Protein AF-A0A959QGD8-F1 (afdb_monomer)

Nearest PDB structures (foldseek):
  7byt-assembly1_A  TM=6.630E-01  e=1.232E+00  Phanerodontia chrysosporium
  6dfq-assembly4_H  TM=5.199E-01  e=3.839E+00  Mus musculus
  6dfq-assembly3_D  TM=5.419E-01  e=4.877E+00  Mus musculus
  7byx-assembly4_D  TM=4.215E-01  e=1.307E+00  Phanerodontia chrysosporium
  7s8v-assembly1_B  TM=4.143E-01  e=2.110E+00  Homo sapiens

Sequence (180 aa):
RAQEPENISTIRNRETIKEYYADQDTTLRDFYSTYDPLDVNYLDKEEYAEFKKRLSEQDIDVLNAGKYYNQFEVENLGGIPMPVIVQFTYEDGETEVFRIPAEIWRFDQTSVTKIIPTTKRVVKVTLDPFLETADVDTSNNYFPHQQKVNRFDAFKQKKEVANPMKRDQISKEKEKKSRS

Foldseek 3Di:
DDDDDDDPCVVVCVVPVVDDPCRVDVVPDDCVNPDDPPDQDPVNVVVVVVVVVPDDPVVVCVVVVQWDKD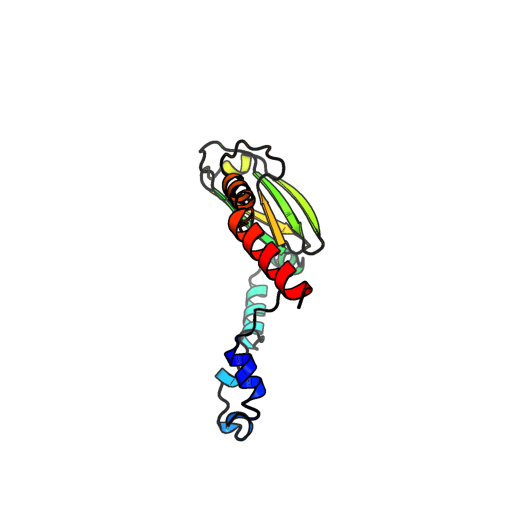KDKDFDPPLDQAWKWKWFQFPVRDIDIDIGGSCQCVVPSGMGMDIDTHNTHTDKMFICPPPPDPDPDRQPRIVVGDPDDDPVNVVVVVVPPDDVVVVVVVVVVVVVVVVD

Solvent-accessible surface area (backbone atoms only — not comparable to full-atom values): 11281 Å² total; per-residue (Å²): 129,84,81,75,85,80,52,72,65,60,55,51,43,63,75,70,51,84,73,55,71,51,74,80,37,65,86,68,53,52,67,86,75,70,64,57,97,82,63,85,51,71,66,56,53,51,53,50,53,54,52,60,70,72,48,52,76,67,54,48,52,61,62,70,63,68,52,43,76,46,73,50,73,48,73,46,88,80,76,63,82,58,62,49,40,38,34,40,27,32,79,88,68,52,74,49,77,48,81,41,64,41,73,68,37,74,88,37,68,50,54,43,77,49,76,48,79,32,84,60,62,72,65,36,40,30,50,45,84,80,64,84,59,96,72,89,69,74,64,74,33,33,41,69,78,54,90,76,80,48,72,66,58,57,52,52,61,67,62,69,62,72,58,66,68,60,55,55,51,53,48,53,53,50,52,56,61,74,76,105

Secondary structure (DSSP, 8-state):
-PPPPPPHHHHHHHHH----HHHH-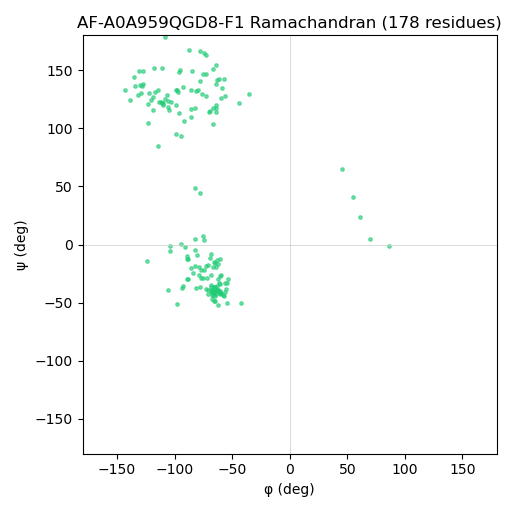GGG--HHHH--TTS--HHHHHHHHHHHHHS-HHHHHHHHT--EEEEEEEE-TTSS---EEEEEEETTS-EEEEEE-GGGGGS-SSEEEEEEEESS-EEEEEE-TT--S--S-TTSSEES------HHHHHHHHH----HHHHHHHHHHHHHHHT-

Mean predicted aligned error: 14.17 Å

Structure (mmCIF, N/CA/C/O backbone):
data_AF-A0A959QGD8-F1
#
_entry.id   AF-A0A959QGD8-F1
#
loop_
_atom_site.group_PDB
_atom_site.id
_atom_site.type_symbol
_atom_site.label_atom_id
_atom_site.label_alt_id
_atom_site.label_comp_id
_atom_site.label_asym_id
_atom_site.label_entity_id
_atom_site.label_seq_id
_atom_site.pdbx_PDB_ins_code
_atom_site.Cartn_x
_atom_site.Cartn_y
_atom_site.Cartn_z
_atom_site.occupancy
_atom_site.B_iso_or_equiv
_atom_site.auth_seq_id
_atom_site.auth_comp_id
_atom_site.auth_asym_id
_atom_site.auth_atom_id
_atom_site.pdbx_PDB_model_num
ATOM 1 N N . ARG A 1 1 ? 0.188 -13.848 6.629 1.00 44.44 1 ARG A N 1
ATOM 2 C CA . ARG A 1 1 ? 1.476 -13.103 6.673 1.00 44.44 1 ARG A CA 1
ATOM 3 C C . ARG A 1 1 ? 2.587 -14.145 6.784 1.00 44.44 1 ARG A C 1
ATOM 5 O O . ARG A 1 1 ? 2.357 -15.127 7.477 1.00 44.44 1 ARG A O 1
ATOM 12 N N . ALA A 1 2 ? 3.698 -14.005 6.054 1.00 46.97 2 ALA A N 1
ATOM 13 C CA . ALA A 1 2 ? 4.814 -14.954 6.134 1.00 46.97 2 ALA A CA 1
ATOM 14 C C . ALA A 1 2 ? 5.346 -15.008 7.577 1.00 46.97 2 ALA A C 1
ATOM 16 O O . ALA A 1 2 ? 5.469 -13.955 8.200 1.00 46.97 2 ALA A O 1
ATOM 17 N N . GLN A 1 3 ? 5.581 -16.212 8.105 1.00 58.25 3 GLN A N 1
ATOM 18 C CA . GLN A 1 3 ? 6.151 -16.405 9.440 1.00 58.25 3 GLN A CA 1
ATOM 19 C C . GLN A 1 3 ? 7.524 -15.730 9.488 1.00 58.25 3 GLN A C 1
ATOM 21 O O . GLN A 1 3 ? 8.364 -15.975 8.619 1.00 58.25 3 GLN A O 1
ATOM 26 N N . GLU A 1 4 ? 7.728 -14.847 10.463 1.00 73.62 4 GLU A N 1
ATOM 27 C CA . GLU A 1 4 ? 9.044 -14.265 10.708 1.00 73.62 4 GLU A CA 1
ATOM 28 C C . GLU A 1 4 ? 10.035 -15.383 11.066 1.00 73.62 4 GLU A C 1
ATOM 30 O O . GLU A 1 4 ? 9.651 -16.351 11.729 1.00 73.62 4 GLU A O 1
ATOM 35 N N . PRO A 1 5 ? 11.297 -15.303 10.611 1.00 77.44 5 PRO A N 1
ATOM 36 C CA . PRO A 1 5 ? 12.283 -16.323 10.935 1.00 77.44 5 PRO A CA 1
ATOM 37 C C . PRO A 1 5 ? 12.541 -16.346 12.448 1.00 77.44 5 PRO A C 1
ATOM 39 O O . PRO A 1 5 ? 12.979 -15.349 13.023 1.00 77.44 5 PRO A O 1
ATOM 42 N N . GLU A 1 6 ? 12.278 -17.487 13.093 1.00 81.75 6 GLU A N 1
ATOM 43 C CA . GLU A 1 6 ? 12.517 -17.660 14.530 1.00 81.75 6 GLU A CA 1
ATOM 44 C C . GLU A 1 6 ? 14.014 -17.526 14.868 1.00 81.75 6 GLU A C 1
ATOM 46 O O . GLU A 1 6 ? 14.892 -18.008 14.145 1.00 81.75 6 GLU A O 1
ATOM 51 N N . ASN A 1 7 ? 14.326 -16.888 16.000 1.00 88.00 7 ASN A N 1
ATOM 52 C CA . ASN A 1 7 ? 15.703 -16.711 16.454 1.00 88.00 7 ASN A CA 1
ATOM 53 C C . ASN A 1 7 ? 16.299 -18.039 16.969 1.00 88.00 7 ASN A C 1
ATOM 55 O O . ASN A 1 7 ? 15.624 -18.855 17.598 1.00 88.00 7 ASN A O 1
ATOM 59 N N . ILE A 1 8 ? 17.604 -18.256 16.782 1.00 85.94 8 ILE A N 1
ATOM 60 C CA . ILE A 1 8 ? 18.263 -19.464 17.300 1.00 85.94 8 ILE A CA 1
ATOM 61 C C . ILE A 1 8 ? 18.220 -19.557 18.834 1.00 85.94 8 ILE A C 1
ATOM 63 O O . ILE A 1 8 ? 18.184 -20.659 19.379 1.00 85.94 8 ILE A O 1
ATOM 67 N N . SER A 1 9 ? 18.198 -18.423 19.543 1.00 85.31 9 SER A N 1
ATOM 68 C CA . SER A 1 9 ? 18.049 -18.400 21.000 1.00 85.31 9 SER A CA 1
ATOM 69 C C . SER A 1 9 ? 16.661 -18.867 21.429 1.00 85.31 9 SER A C 1
ATOM 71 O O . SER A 1 9 ? 16.564 -19.653 22.363 1.00 85.31 9 SER A O 1
ATOM 73 N N . THR A 1 10 ? 15.597 -18.471 20.722 1.00 85.12 10 THR A N 1
ATOM 74 C CA . THR A 1 10 ? 14.226 -18.903 21.033 1.00 85.12 10 THR A CA 1
ATOM 75 C C . THR A 1 10 ? 14.046 -20.395 20.786 1.00 85.12 10 THR A C 1
ATOM 77 O O . THR A 1 10 ? 13.451 -21.072 21.620 1.00 85.12 10 THR A O 1
ATOM 80 N N . ILE A 1 11 ? 14.636 -20.927 19.709 1.00 84.94 11 ILE A N 1
ATOM 81 C CA . ILE A 1 11 ? 14.628 -22.368 19.410 1.00 84.94 11 ILE A CA 1
ATOM 82 C C . ILE A 1 11 ? 15.349 -23.146 20.522 1.00 84.94 11 ILE A C 1
ATOM 84 O O . ILE A 1 11 ? 14.774 -24.052 21.120 1.00 84.94 11 ILE A O 1
ATOM 88 N N . ARG A 1 12 ? 16.580 -22.746 20.872 1.00 87.19 12 ARG A N 1
ATOM 89 C CA . ARG A 1 12 ? 17.368 -23.412 21.926 1.00 87.19 12 ARG A CA 1
ATOM 90 C C . ARG A 1 12 ? 16.729 -23.300 23.307 1.00 87.19 12 ARG A C 1
ATOM 92 O O . ARG A 1 12 ? 16.761 -24.263 24.071 1.00 87.19 12 ARG A O 1
ATOM 99 N N . ASN A 1 13 ? 16.147 -22.146 23.629 1.00 83.38 13 ASN A N 1
ATOM 100 C CA . ASN A 1 13 ? 15.463 -21.923 24.898 1.00 83.38 13 ASN A CA 1
ATOM 101 C C . ASN A 1 13 ? 14.224 -22.816 25.013 1.00 83.38 13 ASN A C 1
ATOM 103 O O . ASN A 1 13 ? 14.026 -23.401 26.068 1.00 83.38 13 ASN A O 1
ATOM 107 N N . ARG A 1 14 ? 13.453 -22.997 23.932 1.00 82.06 14 ARG A N 1
ATOM 108 C CA . ARG A 1 14 ? 12.285 -23.894 23.892 1.00 82.06 14 ARG A CA 1
ATOM 109 C C . AR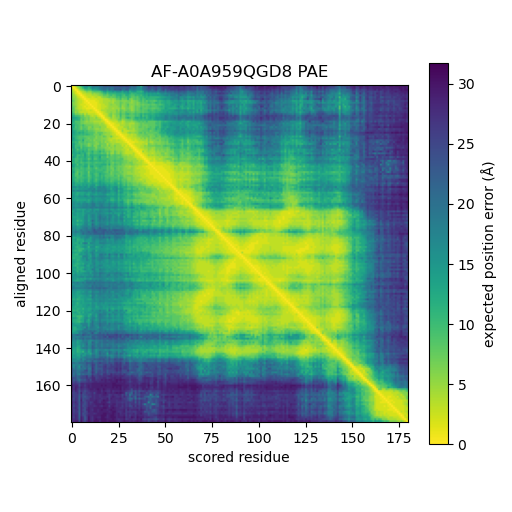G A 1 14 ? 12.663 -25.367 24.107 1.00 82.06 14 ARG A C 1
ATOM 111 O O . ARG A 1 14 ? 11.907 -26.105 24.727 1.00 82.06 14 ARG A O 1
ATOM 118 N N . GLU A 1 15 ? 13.823 -25.800 23.610 1.00 81.75 15 GLU A N 1
ATOM 119 C CA . GLU A 1 15 ? 14.325 -27.174 23.794 1.00 81.75 15 GLU A CA 1
ATOM 120 C C . GLU A 1 15 ? 14.941 -27.413 25.185 1.00 81.75 15 GLU A C 1
ATOM 122 O O . GLU A 1 15 ? 14.811 -28.500 25.752 1.00 81.75 15 GLU A O 1
ATOM 127 N N . THR A 1 16 ? 15.631 -26.405 25.731 1.00 80.81 16 THR A N 1
ATOM 128 C CA . THR A 1 16 ? 16.441 -26.531 26.958 1.00 80.81 16 THR A CA 1
ATOM 129 C C . THR A 1 16 ? 15.665 -26.151 28.221 1.00 80.81 16 THR A C 1
ATOM 131 O O . THR A 1 16 ? 15.838 -26.780 29.264 1.00 80.81 16 THR A O 1
ATOM 134 N N . ILE A 1 17 ? 14.806 -25.133 28.144 1.00 76.12 17 ILE A N 1
ATOM 135 C CA . ILE A 1 17 ? 14.027 -24.607 29.268 1.00 76.12 17 ILE A CA 1
ATOM 136 C C . ILE A 1 17 ? 12.628 -25.215 29.181 1.00 76.12 17 ILE A C 1
ATOM 138 O O . ILE A 1 17 ? 11.775 -24.742 28.438 1.00 76.12 17 ILE A O 1
ATOM 142 N N . LYS A 1 18 ? 12.417 -26.308 29.917 1.00 72.50 18 LYS A N 1
ATOM 143 C CA . LYS A 1 18 ? 11.132 -27.027 29.939 1.00 72.50 18 LYS A CA 1
ATOM 144 C C . LYS A 1 18 ? 10.083 -26.359 30.829 1.00 72.50 18 LYS A C 1
ATOM 146 O O . LYS A 1 18 ? 8.898 -26.542 30.589 1.00 72.50 18 LYS A O 1
ATOM 151 N N . GLU A 1 19 ? 10.524 -25.612 31.839 1.00 75.94 19 GLU A N 1
ATOM 152 C CA . GLU A 1 19 ? 9.669 -24.943 32.820 1.00 75.94 19 GLU A CA 1
ATOM 153 C C . GLU A 1 19 ? 10.277 -23.585 33.182 1.00 75.94 19 GLU A C 1
ATOM 155 O O . GLU A 1 19 ? 11.478 -23.491 33.459 1.00 75.94 19 GLU A O 1
ATOM 160 N N . TYR A 1 20 ? 9.458 -22.535 33.191 1.00 77.75 20 TYR A N 1
ATOM 161 C CA . TYR A 1 20 ? 9.842 -21.231 33.722 1.00 77.75 20 TYR A CA 1
ATOM 162 C C . TYR A 1 20 ? 9.372 -21.108 35.176 1.00 77.75 20 TYR A C 1
ATOM 164 O O . TYR A 1 20 ? 8.338 -21.652 35.555 1.00 77.75 20 TYR A O 1
ATOM 172 N N . TYR A 1 21 ? 10.082 -20.337 36.004 1.00 77.00 21 TYR A N 1
ATOM 173 C CA . TYR A 1 21 ? 9.642 -20.075 37.384 1.00 77.00 21 TYR A CA 1
ATOM 174 C C . TYR A 1 21 ? 8.228 -19.468 37.446 1.00 77.00 21 TYR A C 1
ATOM 176 O O . TYR A 1 21 ? 7.459 -19.797 38.343 1.00 77.00 21 TYR A O 1
ATOM 184 N N . ALA A 1 22 ? 7.854 -18.661 36.446 1.00 77.38 22 ALA A N 1
ATOM 185 C CA . ALA A 1 22 ? 6.513 -18.089 36.307 1.00 77.38 22 ALA A CA 1
ATOM 186 C C . ALA A 1 22 ? 5.409 -19.110 35.955 1.00 77.38 22 ALA A C 1
ATOM 188 O O . ALA A 1 22 ? 4.227 -18.766 36.000 1.00 77.38 22 ALA A O 1
ATOM 189 N N . ASP A 1 23 ? 5.768 -20.343 35.587 1.00 78.69 23 ASP A N 1
ATOM 190 C CA . ASP A 1 23 ? 4.817 -21.446 35.398 1.00 78.69 23 ASP A CA 1
ATOM 191 C C . ASP A 1 23 ? 4.587 -22.235 36.690 1.00 78.69 23 ASP A C 1
ATOM 193 O O . ASP A 1 23 ? 3.494 -22.756 36.898 1.00 78.69 23 ASP A O 1
ATOM 197 N N . GLN A 1 24 ? 5.593 -22.296 37.570 1.00 81.06 24 GLN A N 1
ATOM 198 C CA . GLN A 1 24 ? 5.493 -22.949 38.879 1.00 81.06 24 GLN A CA 1
ATOM 199 C C . GLN A 1 24 ? 4.819 -22.049 39.922 1.00 81.06 24 GLN A C 1
ATOM 201 O O . GLN A 1 24 ? 4.045 -22.533 40.747 1.00 81.06 24 GLN A O 1
ATOM 206 N N . ASP A 1 25 ? 5.094 -20.745 39.875 1.00 83.81 25 ASP A N 1
ATOM 207 C CA . ASP A 1 25 ? 4.487 -19.749 40.750 1.00 83.81 25 ASP A CA 1
ATOM 208 C C . ASP A 1 25 ? 3.789 -18.670 39.916 1.00 83.81 25 ASP A C 1
ATOM 210 O O . ASP A 1 25 ? 4.406 -17.783 39.322 1.00 83.81 25 ASP A O 1
ATOM 214 N N . THR A 1 26 ? 2.459 -18.742 39.889 1.00 80.88 26 THR A N 1
ATOM 215 C CA . THR A 1 26 ? 1.609 -17.788 39.172 1.00 80.88 26 THR A CA 1
ATOM 216 C C . THR A 1 26 ? 1.676 -16.368 39.732 1.00 80.88 26 THR A C 1
ATOM 218 O O . THR A 1 26 ? 1.268 -15.449 39.030 1.00 80.88 26 THR A O 1
ATOM 221 N N . THR A 1 27 ? 2.199 -16.154 40.946 1.00 84.12 27 THR A N 1
ATOM 222 C CA . THR A 1 27 ? 2.383 -14.801 41.504 1.00 84.12 27 THR A CA 1
ATOM 223 C C . THR A 1 27 ? 3.501 -14.019 40.810 1.00 84.12 27 THR A C 1
ATOM 225 O O . THR A 1 27 ? 3.521 -12.793 40.877 1.00 84.12 27 THR A O 1
ATOM 228 N N . LEU A 1 28 ? 4.392 -14.710 40.087 1.00 82.62 28 LEU A N 1
ATOM 229 C CA . LEU A 1 28 ? 5.440 -14.102 39.260 1.00 82.62 28 LEU A CA 1
ATOM 230 C C . LEU A 1 28 ? 4.922 -13.617 37.896 1.00 82.62 28 LEU A C 1
ATOM 232 O O . LEU A 1 28 ? 5.667 -12.973 37.154 1.00 82.62 28 LEU A O 1
ATOM 236 N N . ARG A 1 29 ? 3.677 -13.946 37.522 1.00 82.38 29 ARG A N 1
ATOM 237 C CA . ARG A 1 29 ? 3.058 -13.447 36.290 1.00 82.38 29 ARG A CA 1
ATOM 238 C C . ARG A 1 29 ? 2.502 -12.052 36.550 1.00 82.38 29 ARG A C 1
ATOM 240 O O . ARG A 1 29 ? 1.591 -11.888 37.353 1.00 82.38 29 ARG A O 1
ATOM 247 N N . ASP A 1 30 ? 3.037 -11.069 35.840 1.00 82.12 30 ASP A N 1
ATOM 248 C CA . ASP A 1 30 ? 2.552 -9.689 35.867 1.00 82.12 30 ASP A CA 1
ATOM 249 C C . ASP A 1 30 ? 1.833 -9.353 34.547 1.00 82.12 30 ASP A C 1
ATOM 251 O O . ASP A 1 30 ? 1.769 -10.172 33.623 1.00 82.12 30 ASP A O 1
ATOM 255 N N . PHE A 1 31 ? 1.305 -8.136 34.444 1.00 79.44 31 PHE A N 1
ATOM 256 C CA . PHE A 1 31 ? 0.660 -7.568 33.266 1.00 79.44 31 PHE A CA 1
ATOM 257 C C . PHE A 1 31 ? 1.420 -7.895 31.974 1.00 79.44 31 PHE A C 1
ATOM 259 O O . PHE A 1 31 ? 0.853 -8.470 31.051 1.00 79.44 31 PHE A O 1
ATOM 266 N N . TYR A 1 32 ? 2.731 -7.647 31.939 1.00 78.56 32 TYR A N 1
ATOM 267 C CA . TYR A 1 32 ? 3.562 -7.867 30.750 1.00 78.56 32 TYR A CA 1
ATOM 268 C C . TYR A 1 32 ? 3.703 -9.338 30.323 1.00 78.56 32 TYR A C 1
ATOM 270 O O . TYR A 1 32 ? 4.132 -9.598 29.201 1.00 78.56 32 TYR A O 1
ATOM 278 N N . SER A 1 33 ? 3.351 -10.299 31.183 1.00 79.31 33 SER A N 1
ATOM 279 C CA . SER A 1 33 ? 3.409 -11.734 30.868 1.00 79.31 33 SER A CA 1
ATOM 280 C C . SER A 1 33 ? 2.148 -12.249 30.169 1.00 79.31 33 SER A C 1
ATOM 282 O O . SER A 1 33 ? 2.182 -13.3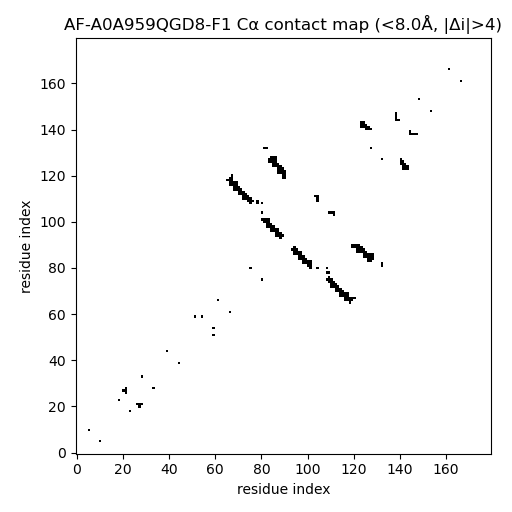20 29.570 1.00 79.31 33 SER A O 1
ATOM 284 N N . THR A 1 34 ? 1.029 -11.527 30.280 1.00 76.56 34 THR A N 1
ATOM 285 C CA . THR A 1 34 ? -0.283 -11.933 29.734 1.00 76.56 34 THR A CA 1
ATOM 286 C C . THR A 1 34 ? -0.894 -10.900 28.796 1.00 76.56 34 THR A C 1
ATOM 288 O O . THR A 1 34 ? -1.826 -11.225 28.067 1.00 76.56 34 THR A O 1
ATOM 291 N N . TYR A 1 35 ? -0.369 -9.675 28.802 1.00 80.94 35 TYR A N 1
ATOM 292 C CA . TYR A 1 35 ? -0.807 -8.604 27.928 1.00 80.94 35 TYR A CA 1
ATOM 293 C C . TYR A 1 35 ? -0.528 -8.959 26.469 1.00 80.94 35 TYR A C 1
ATOM 295 O O . TYR A 1 35 ? 0.627 -9.049 26.047 1.00 80.94 35 TYR A O 1
ATOM 303 N N . ASP A 1 36 ? -1.602 -9.131 25.708 1.00 79.25 36 ASP A N 1
ATOM 304 C CA . ASP A 1 36 ? -1.561 -9.184 24.257 1.00 79.25 36 ASP A CA 1
ATOM 305 C C . ASP A 1 36 ? -1.893 -7.783 23.715 1.00 79.25 36 ASP A C 1
ATOM 307 O O . ASP A 1 36 ? -3.027 -7.326 23.869 1.00 79.25 36 ASP A O 1
ATOM 311 N N . PRO A 1 37 ? -0.938 -7.083 23.075 1.00 76.81 37 PRO A N 1
ATOM 312 C CA . PRO A 1 37 ? -1.183 -5.774 22.474 1.00 76.81 37 PRO A CA 1
ATOM 313 C C . PRO A 1 37 ? -2.251 -5.767 21.370 1.00 76.81 37 PRO A C 1
ATOM 315 O O . PRO A 1 37 ? -2.626 -4.690 20.911 1.00 76.81 37 PRO A O 1
ATOM 318 N N . LEU A 1 38 ? -2.667 -6.937 20.875 1.00 80.31 38 LEU A N 1
ATOM 319 C CA . LEU A 1 38 ? -3.648 -7.086 19.801 1.00 80.31 38 LEU A CA 1
ATOM 320 C C . LEU A 1 38 ? -5.033 -7.513 20.304 1.00 80.31 38 LEU A C 1
ATOM 322 O O . LEU A 1 38 ? -5.956 -7.592 19.488 1.00 80.31 38 LEU A O 1
ATOM 326 N N . ASP A 1 39 ? -5.186 -7.810 21.597 1.00 82.38 39 ASP A N 1
ATOM 327 C CA . ASP A 1 39 ? -6.479 -8.202 22.154 1.00 82.38 39 ASP A CA 1
ATOM 328 C C . ASP A 1 39 ? -7.385 -6.983 22.368 1.00 82.38 39 ASP A C 1
ATOM 330 O O . ASP A 1 39 ? -6.936 -5.908 22.764 1.00 82.38 39 ASP A O 1
ATOM 334 N N . VAL A 1 40 ? -8.678 -7.152 22.084 1.00 80.56 40 VAL A N 1
ATOM 335 C CA . VAL A 1 40 ? -9.652 -6.053 22.115 1.00 80.56 40 VAL A CA 1
ATOM 336 C C . VAL A 1 40 ? -10.170 -5.879 23.536 1.00 80.56 40 VAL A C 1
ATOM 338 O O . VAL A 1 40 ? -10.975 -6.679 24.028 1.00 80.56 40 VAL A O 1
ATOM 341 N N . ASN A 1 41 ? -9.773 -4.786 24.176 1.00 84.06 41 ASN A N 1
ATOM 342 C CA . ASN A 1 41 ? -10.225 -4.431 25.509 1.00 84.06 41 ASN A CA 1
ATOM 343 C C . ASN A 1 41 ? -11.677 -3.909 25.491 1.00 84.06 41 ASN A C 1
ATOM 345 O O . ASN A 1 41 ? -12.259 -3.562 24.462 1.00 84.06 41 ASN A O 1
ATOM 349 N N . TYR A 1 42 ? -12.298 -3.842 26.666 1.00 82.69 42 TYR A N 1
ATOM 350 C 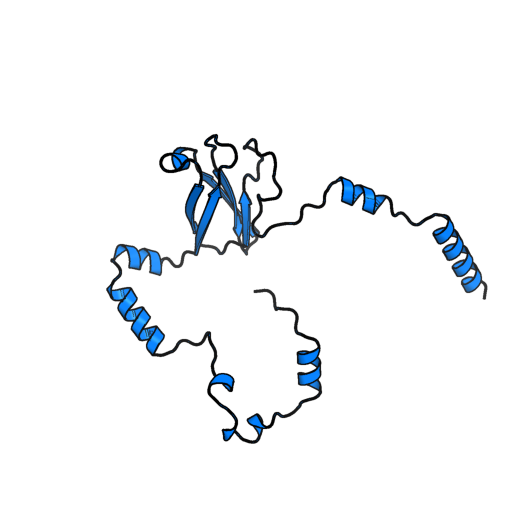CA . TYR A 1 42 ? -13.595 -3.205 26.860 1.00 82.69 42 TYR A CA 1
ATOM 351 C C . TYR A 1 42 ? -13.572 -1.714 26.479 1.00 82.69 42 TYR A C 1
ATOM 353 O O . TYR A 1 42 ? -14.484 -1.258 25.793 1.00 82.69 42 TYR A O 1
ATOM 361 N N . LEU A 1 43 ? -12.509 -0.993 26.854 1.00 82.69 43 LEU A N 1
ATOM 362 C CA . LEU A 1 43 ? -12.308 0.417 26.495 1.00 82.69 43 LEU A CA 1
ATOM 363 C C . LEU A 1 43 ? -12.327 0.619 24.972 1.00 82.69 43 LEU A C 1
ATOM 365 O O . LEU A 1 43 ? -13.052 1.478 24.482 1.00 82.69 43 LEU A O 1
ATOM 369 N N . ASP A 1 44 ? -11.653 -0.251 24.218 1.00 80.00 44 ASP A N 1
ATOM 370 C CA . ASP A 1 44 ? -11.613 -0.181 22.751 1.00 80.00 44 ASP A CA 1
ATOM 371 C C . ASP A 1 44 ? -13.013 -0.306 22.125 1.00 80.00 44 ASP A C 1
ATOM 373 O O . ASP A 1 44 ? -13.322 0.317 21.106 1.00 80.00 44 ASP A O 1
ATOM 377 N N . LYS A 1 45 ? -13.904 -1.095 22.744 1.00 85.94 45 LYS A N 1
ATOM 378 C CA . LYS A 1 45 ? -15.300 -1.237 22.296 1.00 85.94 45 LYS A CA 1
ATOM 379 C C . LYS A 1 45 ? -16.113 0.025 22.561 1.00 85.94 45 LYS A C 1
ATOM 381 O O . LYS A 1 45 ? -16.945 0.385 21.725 1.00 85.94 45 LYS A O 1
ATOM 386 N N . GLU A 1 46 ? -15.900 0.675 23.704 1.00 89.75 46 GLU A N 1
ATOM 387 C CA . GLU A 1 46 ? -16.544 1.952 24.027 1.00 89.75 46 GLU A CA 1
ATOM 388 C C . GLU A 1 46 ? -16.073 3.053 23.073 1.00 89.75 46 GLU A C 1
ATOM 390 O O . GLU A 1 46 ? -16.906 3.714 22.449 1.00 89.75 46 GLU A O 1
ATOM 395 N N . GLU A 1 47 ? -14.760 3.175 22.865 1.00 87.06 47 GLU A N 1
ATOM 396 C CA . GLU A 1 47 ? -14.163 4.129 21.925 1.00 87.06 47 GLU A CA 1
ATOM 397 C C . GLU A 1 47 ? -14.685 3.925 20.498 1.00 87.06 47 GLU A C 1
ATOM 399 O O . GLU A 1 47 ? -15.071 4.884 19.824 1.00 87.06 47 GLU A O 1
ATOM 404 N N . TYR A 1 48 ? -14.782 2.672 20.042 1.00 85.88 48 TYR A N 1
ATOM 405 C CA . TYR A 1 48 ? -15.351 2.354 18.733 1.00 85.88 48 TYR A CA 1
ATOM 406 C C . TYR A 1 48 ? -16.832 2.752 18.623 1.00 85.88 48 TYR A C 1
ATOM 408 O O . TYR A 1 48 ? -17.277 3.258 17.586 1.00 85.88 48 TYR A O 1
ATOM 416 N N . ALA A 1 49 ? -17.615 2.557 19.688 1.00 88.44 49 ALA A N 1
ATOM 417 C CA . ALA A 1 49 ? -19.021 2.947 19.715 1.00 88.44 49 ALA A CA 1
ATOM 418 C C . ALA A 1 49 ? -19.196 4.474 19.676 1.00 88.44 49 ALA A C 1
ATOM 420 O O . ALA A 1 49 ? -20.084 4.969 18.975 1.00 88.44 49 ALA A O 1
ATOM 421 N N . GLU A 1 50 ? -18.358 5.229 20.388 1.00 89.50 50 GLU A N 1
ATOM 422 C CA . GLU A 1 50 ? -18.342 6.695 20.320 1.00 89.50 50 GLU A CA 1
ATOM 423 C C . GLU A 1 50 ? -17.889 7.203 18.952 1.00 89.50 50 GLU A C 1
ATOM 425 O O . GLU A 1 50 ? -18.534 8.083 18.376 1.00 89.50 50 GLU A O 1
ATOM 430 N N . PHE A 1 51 ? -16.840 6.600 18.389 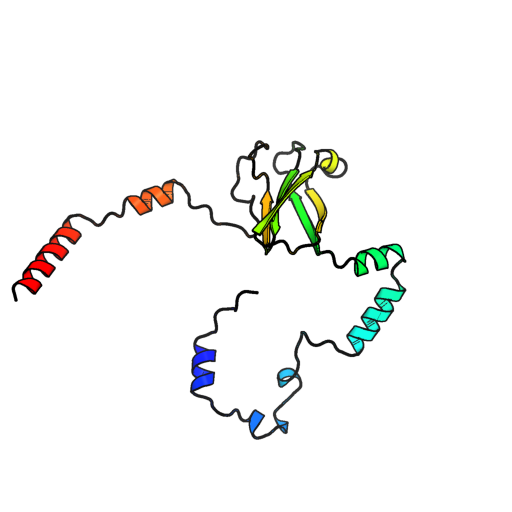1.00 87.31 51 PHE A N 1
ATOM 431 C CA . PHE A 1 51 ? -16.376 6.891 17.038 1.00 87.31 51 PHE A CA 1
ATOM 432 C C . PHE A 1 51 ? -17.517 6.738 16.028 1.00 87.31 51 PHE A C 1
ATOM 434 O O . PHE A 1 51 ? -17.813 7.681 15.295 1.00 87.31 51 PHE A O 1
ATOM 441 N N . LYS A 1 52 ? -18.234 5.607 16.055 1.00 85.88 52 LYS A N 1
ATOM 442 C CA . LYS A 1 52 ? -19.355 5.339 15.142 1.00 85.88 52 LYS A CA 1
ATOM 443 C C . LYS A 1 52 ? -20.508 6.339 15.286 1.00 85.88 52 LYS A C 1
ATOM 445 O O . LYS A 1 52 ? -21.143 6.656 14.287 1.00 85.88 52 LYS A O 1
ATOM 450 N N . LYS A 1 53 ? -20.770 6.864 16.489 1.00 89.38 53 LYS A N 1
ATOM 451 C CA . LYS A 1 53 ? -21.798 7.904 16.714 1.00 89.38 53 LYS A CA 1
ATOM 452 C C . LYS A 1 53 ? -21.436 9.252 16.091 1.00 89.38 53 LYS A C 1
ATOM 454 O O . LYS A 1 53 ? -22.334 10.036 15.802 1.00 89.38 53 LYS A O 1
ATOM 459 N N . ARG A 1 54 ? -20.143 9.541 15.922 1.00 87.69 54 ARG A N 1
ATOM 460 C CA . ARG A 1 54 ? -19.656 10.790 15.319 1.00 87.69 54 ARG A CA 1
ATOM 461 C C . ARG A 1 54 ? -19.664 10.755 13.786 1.00 87.69 54 ARG A C 1
ATOM 463 O O . ARG A 1 54 ? -19.583 11.812 13.168 1.00 87.69 54 ARG A O 1
ATOM 470 N N . LEU A 1 55 ? -19.722 9.568 13.184 1.00 86.69 55 LEU A N 1
ATOM 471 C CA . LEU A 1 55 ? -19.705 9.401 11.732 1.00 86.69 55 LEU A CA 1
ATOM 472 C C . LEU A 1 55 ? -21.058 9.766 11.109 1.00 86.69 55 LEU A C 1
ATOM 474 O O . LEU A 1 55 ? -22.113 9.538 11.703 1.00 86.69 55 LEU A O 1
ATOM 478 N N . SER A 1 56 ? -21.022 10.307 9.890 1.00 87.56 56 SER A N 1
ATOM 479 C CA . SER A 1 56 ? -22.234 10.491 9.090 1.00 87.56 56 SER A CA 1
ATOM 480 C C . SER A 1 56 ? -22.751 9.147 8.557 1.00 87.56 56 SER A C 1
ATOM 482 O O . SER A 1 56 ? -22.012 8.163 8.506 1.00 87.56 56 SER A O 1
ATOM 484 N N . GLU A 1 57 ? -24.010 9.095 8.113 1.00 85.31 57 GLU A N 1
ATOM 485 C CA . GLU A 1 57 ? -24.587 7.890 7.488 1.00 85.31 57 GLU A CA 1
ATOM 486 C C . GLU A 1 57 ? -23.750 7.410 6.289 1.00 85.31 57 GLU A C 1
ATOM 488 O O . GLU A 1 57 ? -23.499 6.217 6.137 1.00 85.31 57 GLU A O 1
ATOM 493 N N . GLN A 1 58 ? -23.218 8.351 5.501 1.00 80.25 58 GLN A N 1
ATOM 494 C CA . GLN A 1 58 ? -22.348 8.057 4.360 1.00 80.25 58 GLN A CA 1
ATOM 495 C C . GLN A 1 58 ? -21.019 7.423 4.795 1.00 80.25 58 GLN A C 1
ATOM 497 O O . GLN A 1 58 ? -20.557 6.468 4.172 1.00 80.25 58 GLN A O 1
ATOM 502 N N . ASP A 1 59 ? -20.415 7.911 5.881 1.00 80.88 59 ASP A N 1
ATOM 503 C CA . ASP A 1 59 ? -19.155 7.361 6.397 1.00 80.88 59 ASP A CA 1
ATOM 504 C C . ASP A 1 59 ? -19.348 5.950 6.967 1.00 80.88 59 ASP A C 1
ATOM 506 O O . ASP A 1 59 ? -18.474 5.090 6.837 1.00 80.88 59 ASP A O 1
ATOM 510 N N . ILE A 1 60 ? -20.510 5.689 7.573 1.00 82.19 60 ILE A N 1
ATOM 511 C CA . ILE A 1 60 ? -20.879 4.367 8.088 1.00 82.19 60 ILE A CA 1
ATOM 512 C C . ILE A 1 60 ? -21.026 3.366 6.937 1.00 82.19 60 ILE A C 1
ATOM 514 O O . ILE A 1 60 ? -20.547 2.237 7.051 1.00 82.19 60 ILE A O 1
ATOM 518 N N . ASP A 1 61 ? -21.632 3.768 5.821 1.00 83.56 61 ASP A N 1
ATOM 519 C CA . ASP A 1 61 ? -21.759 2.913 4.637 1.00 83.56 61 ASP A CA 1
ATOM 520 C C . ASP A 1 61 ? -20.391 2.572 4.030 1.00 83.56 61 ASP A C 1
ATOM 522 O O . ASP A 1 61 ? -20.115 1.415 3.701 1.00 83.56 61 ASP A O 1
ATOM 526 N N . VAL A 1 62 ? -19.497 3.560 3.945 1.00 81.50 62 VAL A N 1
ATOM 527 C CA . VAL A 1 62 ? -18.107 3.390 3.487 1.00 81.50 62 VAL A CA 1
ATOM 528 C C . VAL A 1 62 ? -17.328 2.448 4.414 1.00 81.50 62 VAL A C 1
ATOM 530 O O . VAL A 1 62 ? -16.566 1.603 3.927 1.00 81.50 62 VAL A O 1
ATOM 533 N N . LEU A 1 63 ? -17.542 2.544 5.730 1.00 79.31 63 LEU A N 1
ATOM 534 C CA . LEU A 1 63 ? -16.931 1.667 6.732 1.00 79.31 63 LEU A CA 1
ATOM 535 C C . LEU A 1 63 ? -17.453 0.225 6.624 1.00 79.31 63 LEU A C 1
ATOM 537 O O . LEU A 1 63 ? -16.673 -0.726 6.646 1.00 79.31 63 LEU A O 1
ATOM 541 N N . ASN A 1 64 ? -18.765 0.054 6.453 1.00 82.56 64 ASN A N 1
ATOM 542 C CA . ASN A 1 64 ? -19.406 -1.259 6.351 1.00 82.56 64 ASN A CA 1
ATOM 543 C C . ASN A 1 64 ? -19.127 -1.967 5.017 1.00 82.56 64 ASN A C 1
ATOM 545 O O . ASN A 1 64 ? -19.289 -3.183 4.928 1.00 82.56 64 ASN A O 1
ATOM 549 N N . ALA A 1 65 ? -18.693 -1.238 3.984 1.00 80.19 65 ALA A N 1
ATOM 550 C CA . ALA A 1 65 ? -18.412 -1.800 2.665 1.00 80.19 65 ALA A CA 1
ATOM 551 C C . ALA A 1 65 ? -17.271 -2.836 2.659 1.00 80.19 65 ALA A C 1
ATOM 553 O O . ALA A 1 65 ? -17.097 -3.526 1.654 1.00 80.19 65 ALA A O 1
ATOM 554 N N . GLY A 1 66 ? -16.479 -2.934 3.738 1.00 79.19 66 GLY A N 1
ATOM 555 C CA . GLY A 1 66 ? -15.426 -3.946 3.883 1.00 79.19 66 GLY A CA 1
ATOM 556 C C . GLY A 1 66 ? -14.333 -3.854 2.815 1.00 79.19 66 GLY A C 1
ATOM 557 O O . GLY A 1 66 ? -13.694 -4.853 2.494 1.00 79.19 66 GLY A O 1
ATOM 558 N N . LYS A 1 67 ? -14.152 -2.671 2.219 1.00 85.00 67 LYS A N 1
ATOM 559 C CA . LYS A 1 67 ? -13.165 -2.431 1.165 1.00 85.00 67 LYS A CA 1
ATOM 560 C C . LYS A 1 67 ? -11.802 -2.106 1.766 1.00 85.00 67 LYS A C 1
ATOM 562 O O . LYS A 1 67 ? -11.697 -1.482 2.818 1.00 85.00 67 LYS A O 1
ATOM 567 N N . TYR A 1 68 ? -10.754 -2.472 1.045 1.00 84.50 68 TYR A N 1
ATOM 568 C CA . TYR A 1 68 ? -9.389 -2.048 1.314 1.00 84.50 68 TYR A CA 1
ATOM 569 C C . TYR A 1 68 ? -9.142 -0.700 0.642 1.00 84.50 68 TYR A C 1
ATOM 571 O O . TYR A 1 68 ? -9.193 -0.585 -0.586 1.00 84.50 68 TYR A O 1
ATOM 579 N N . TYR A 1 69 ? -8.875 0.323 1.448 1.00 86.19 69 TYR A N 1
ATOM 580 C CA . TYR A 1 69 ? -8.524 1.656 0.970 1.00 86.19 69 TYR A CA 1
ATOM 581 C C . TYR A 1 69 ? -7.006 1.754 0.858 1.00 86.19 69 TYR A C 1
ATOM 583 O O . TYR A 1 69 ? -6.309 1.820 1.868 1.00 86.19 69 TYR A O 1
ATOM 591 N N . ASN A 1 70 ? -6.493 1.743 -0.371 1.00 87.00 70 ASN A N 1
ATOM 592 C CA . ASN A 1 70 ? -5.062 1.891 -0.618 1.00 87.00 70 ASN A CA 1
ATOM 593 C C . ASN A 1 70 ? -4.776 3.340 -1.002 1.00 87.00 70 ASN A C 1
ATOM 595 O O . ASN A 1 70 ? -5.311 3.833 -1.997 1.00 87.00 70 ASN A O 1
ATOM 599 N N . GLN A 1 71 ? -3.939 4.008 -0.212 1.00 87.81 71 GLN A N 1
ATOM 600 C CA . GLN A 1 71 ? -3.423 5.335 -0.514 1.00 87.81 71 GLN A CA 1
ATOM 601 C C . GLN A 1 71 ? -2.033 5.201 -1.127 1.00 87.81 71 GLN A C 1
ATOM 603 O O . GLN A 1 71 ? -1.185 4.485 -0.595 1.00 87.81 71 GLN A O 1
ATOM 608 N N . PHE A 1 72 ? -1.794 5.910 -2.222 1.00 85.62 72 PHE A N 1
ATOM 609 C CA . PHE A 1 72 ? -0.454 6.109 -2.752 1.00 85.62 72 PHE A CA 1
ATOM 610 C C . PHE A 1 72 ? -0.229 7.589 -3.035 1.00 85.62 72 PHE A C 1
ATOM 612 O O . PHE A 1 72 ? -1.159 8.339 -3.345 1.00 85.62 72 PHE A O 1
ATOM 619 N N . GLU A 1 73 ? 1.025 7.987 -2.898 1.00 88.75 73 GLU A N 1
ATOM 620 C CA . GLU A 1 73 ? 1.511 9.325 -3.178 1.00 88.75 73 GLU A CA 1
ATOM 621 C C . GLU A 1 73 ? 2.471 9.236 -4.357 1.00 88.75 73 GLU A C 1
ATOM 623 O O . GLU A 1 73 ? 3.307 8.332 -4.423 1.00 88.75 73 GLU A O 1
ATOM 628 N N . VAL A 1 74 ? 2.290 10.129 -5.324 1.00 87.06 74 VAL A N 1
ATOM 629 C CA . VAL A 1 74 ? 3.131 10.212 -6.515 1.00 87.06 74 VAL A CA 1
ATOM 630 C C . VAL A 1 74 ? 3.750 11.590 -6.553 1.00 87.06 74 VAL A C 1
ATOM 632 O O . VAL A 1 74 ? 3.035 12.592 -6.550 1.00 87.06 74 VAL A O 1
ATOM 635 N N . GLU A 1 75 ? 5.072 11.622 -6.625 1.00 87.50 75 GLU A N 1
ATOM 636 C CA . GLU A 1 75 ? 5.843 12.845 -6.789 1.00 87.50 75 GLU A CA 1
ATOM 637 C C . GLU A 1 75 ? 6.241 13.022 -8.255 1.00 87.50 75 GLU A C 1
ATOM 639 O O . GLU A 1 75 ? 6.734 12.102 -8.912 1.00 87.50 75 GLU A O 1
ATOM 644 N N . ASN A 1 76 ? 6.040 14.226 -8.775 1.00 85.38 76 ASN A N 1
ATOM 645 C CA . ASN A 1 76 ? 6.461 14.617 -10.106 1.00 85.38 76 ASN A CA 1
ATOM 646 C C . ASN A 1 76 ? 7.833 15.296 -10.050 1.00 85.38 76 ASN A C 1
ATOM 648 O O . ASN A 1 76 ? 7.948 16.512 -9.898 1.00 85.38 76 ASN A O 1
ATOM 652 N N . LEU A 1 77 ? 8.886 14.506 -10.237 1.00 82.06 77 LEU A N 1
ATOM 653 C CA . LEU A 1 77 ? 10.264 15.006 -10.269 1.00 82.06 77 LEU A CA 1
ATOM 654 C C . LEU A 1 77 ? 10.608 15.744 -11.576 1.00 82.06 77 LEU A C 1
ATOM 656 O O . LEU A 1 77 ? 11.549 16.534 -11.615 1.00 82.06 77 LEU A O 1
ATOM 660 N N . GLY A 1 78 ? 9.863 15.480 -12.655 1.00 77.31 78 GLY A N 1
ATOM 661 C CA . GLY A 1 78 ? 10.144 15.996 -13.999 1.00 77.31 78 GLY A CA 1
ATOM 662 C C . GLY A 1 78 ? 9.498 17.346 -14.318 1.00 77.31 78 GLY A C 1
ATOM 663 O O . GLY A 1 78 ? 9.800 17.928 -15.358 1.00 77.31 78 GLY A O 1
ATOM 664 N N . GLY A 1 79 ? 8.596 17.842 -13.466 1.00 79.38 79 GLY A N 1
ATOM 665 C CA . GLY A 1 79 ? 7.922 19.136 -13.636 1.00 79.38 79 GLY A CA 1
ATOM 666 C C . GLY A 1 79 ? 6.918 19.203 -14.794 1.00 79.38 79 GLY A C 1
ATOM 667 O O . GLY A 1 79 ? 6.364 20.267 -15.062 1.00 79.38 79 GLY A O 1
ATOM 668 N N . ILE A 1 80 ? 6.658 18.087 -15.481 1.00 84.69 80 ILE A N 1
ATOM 669 C CA . ILE A 1 80 ? 5.664 17.989 -16.557 1.00 84.69 80 ILE A CA 1
ATOM 670 C C . ILE A 1 80 ? 4.513 17.114 -16.052 1.00 84.69 80 ILE A C 1
ATOM 672 O O . ILE A 1 80 ? 4.763 15.973 -15.664 1.00 84.69 80 ILE A O 1
ATOM 676 N N . PRO A 1 81 ? 3.261 17.605 -16.019 1.00 84.12 81 PRO A N 1
ATOM 677 C CA . PRO A 1 81 ? 2.130 16.798 -15.576 1.00 84.12 81 PRO A CA 1
ATOM 678 C C . PRO A 1 81 ? 1.874 15.660 -16.573 1.00 84.12 81 PRO A C 1
ATOM 680 O O . PRO A 1 81 ? 1.558 15.903 -17.739 1.00 84.12 81 PRO A O 1
ATOM 683 N N . MET A 1 82 ? 2.004 14.416 -16.111 1.00 88.25 82 MET A N 1
ATOM 684 C CA . MET A 1 82 ? 1.783 13.206 -16.911 1.00 88.25 82 MET A CA 1
ATOM 685 C C . MET A 1 82 ? 0.635 12.359 -16.346 1.00 88.25 82 MET A C 1
ATOM 687 O O . MET A 1 82 ? 0.389 12.386 -15.139 1.00 88.25 82 MET A O 1
ATOM 691 N N . PRO A 1 83 ? -0.071 11.578 -17.179 1.00 88.75 83 PRO A N 1
ATOM 692 C CA . PRO A 1 83 ? -0.980 10.551 -16.686 1.00 88.75 83 PRO A CA 1
ATOM 693 C C . PRO A 1 83 ? -0.245 9.550 -15.787 1.00 88.75 83 PRO A C 1
ATOM 695 O O . PRO A 1 83 ? 0.893 9.175 -16.062 1.00 88.75 83 PRO A O 1
ATOM 698 N N . VAL A 1 84 ? -0.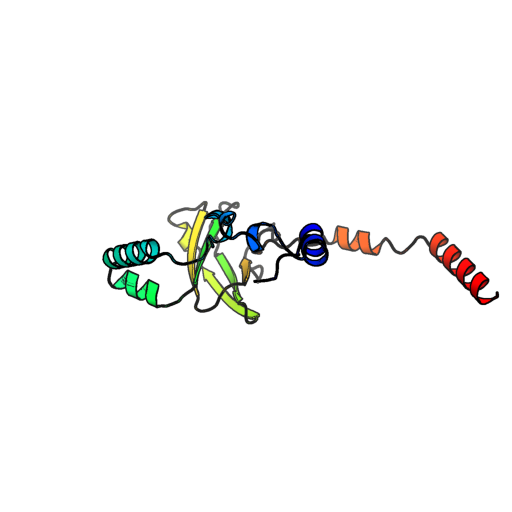916 9.094 -14.734 1.00 88.94 84 VAL A N 1
ATOM 699 C CA . VAL A 1 84 ? -0.391 8.096 -13.800 1.00 88.94 84 VAL A CA 1
ATOM 700 C C . VAL A 1 84 ? -1.086 6.766 -14.072 1.00 88.94 84 VAL A C 1
ATOM 702 O O . VAL A 1 84 ? -2.307 6.651 -13.955 1.00 88.94 84 VAL A O 1
ATOM 705 N N . ILE A 1 85 ? -0.308 5.752 -14.446 1.00 90.94 85 ILE A N 1
ATOM 706 C CA . ILE A 1 85 ? -0.809 4.406 -14.743 1.00 90.94 85 ILE A CA 1
ATOM 707 C C . ILE A 1 85 ? -0.303 3.468 -13.664 1.00 90.94 85 ILE A C 1
ATOM 709 O O . ILE A 1 85 ? 0.901 3.350 -13.465 1.00 90.94 85 ILE A O 1
ATOM 713 N N . VAL A 1 86 ? -1.210 2.792 -12.970 1.00 91.50 86 VAL A N 1
ATOM 714 C CA . VAL A 1 86 ? -0.861 1.939 -11.835 1.00 91.50 86 VAL A CA 1
ATOM 715 C C . VAL A 1 86 ? -1.500 0.573 -12.009 1.00 91.50 86 VAL A C 1
ATOM 717 O O . VAL A 1 86 ? -2.697 0.474 -12.262 1.00 91.50 86 VAL A O 1
ATOM 720 N N . GLN A 1 87 ? -0.717 -0.487 -11.852 1.00 92.69 87 GLN A N 1
ATOM 721 C CA . GLN A 1 87 ? -1.210 -1.859 -11.813 1.00 92.69 87 GLN A CA 1
ATOM 722 C C . GLN A 1 87 ? -1.165 -2.392 -10.389 1.00 92.69 87 GLN A C 1
ATOM 724 O O . GLN A 1 87 ? -0.105 -2.438 -9.759 1.00 92.69 87 GLN A O 1
ATOM 729 N N . PHE A 1 88 ? -2.316 -2.836 -9.901 1.00 93.44 88 PHE A N 1
ATOM 730 C CA . PHE A 1 88 ? -2.442 -3.568 -8.651 1.00 93.44 88 PHE A CA 1
ATOM 731 C C . PHE A 1 88 ? -2.379 -5.061 -8.935 1.00 93.44 88 PHE A C 1
ATOM 733 O O . PHE A 1 88 ? -2.986 -5.550 -9.881 1.00 93.44 88 PHE A O 1
ATOM 740 N N . THR A 1 89 ? -1.614 -5.778 -8.119 1.00 92.69 89 THR A N 1
ATOM 741 C CA . THR A 1 89 ? -1.576 -7.240 -8.075 1.00 92.69 89 THR A CA 1
ATOM 742 C C . THR A 1 89 ? -2.132 -7.678 -6.730 1.00 92.69 89 THR A C 1
ATOM 744 O O . THR A 1 89 ? -1.622 -7.266 -5.680 1.00 92.69 89 THR A O 1
ATOM 747 N N . TYR A 1 90 ? -3.176 -8.492 -6.768 1.00 93.62 90 TYR A N 1
ATOM 748 C CA . TYR A 1 90 ? -3.890 -8.979 -5.596 1.00 93.62 90 TYR A CA 1
ATOM 749 C C . TYR A 1 90 ? -3.269 -10.267 -5.033 1.00 93.62 90 TYR A C 1
ATOM 751 O O . TYR A 1 90 ? -2.425 -10.898 -5.672 1.00 93.62 90 TYR A O 1
ATOM 759 N N . GLU A 1 91 ? -3.668 -10.659 -3.818 1.00 90.56 91 GLU A N 1
ATOM 760 C CA . GLU A 1 91 ? -3.191 -11.897 -3.165 1.00 90.56 91 GLU A CA 1
ATOM 761 C C . GLU A 1 91 ? -3.522 -13.178 -3.951 1.00 90.56 91 GLU A C 1
ATOM 763 O O . GLU A 1 91 ? -2.787 -14.158 -3.854 1.00 90.56 91 GLU A O 1
ATOM 768 N N . ASP A 1 92 ? -4.587 -13.168 -4.752 1.00 88.88 92 ASP A N 1
ATOM 769 C CA . ASP A 1 92 ? -4.993 -14.275 -5.627 1.00 88.88 92 ASP A CA 1
ATOM 770 C C . ASP A 1 92 ? -4.238 -14.312 -6.970 1.00 88.88 92 ASP A C 1
ATOM 772 O O . ASP A 1 92 ? -4.398 -15.254 -7.746 1.00 88.88 92 ASP A O 1
ATOM 776 N N . GLY A 1 93 ? -3.387 -13.315 -7.234 1.00 88.00 93 GLY A N 1
ATOM 777 C CA . GLY A 1 93 ? -2.631 -13.176 -8.476 1.00 88.00 93 GLY A CA 1
ATOM 778 C C . GLY A 1 93 ? -3.381 -12.454 -9.597 1.00 88.00 93 GLY A C 1
ATOM 779 O O . GLY A 1 93 ? -2.794 -12.248 -10.661 1.00 88.00 93 GLY A O 1
ATOM 780 N N . GLU A 1 94 ? -4.633 -12.033 -9.386 1.00 92.31 94 GLU A N 1
ATOM 781 C CA . GLU A 1 94 ? -5.318 -11.165 -10.342 1.00 92.31 94 GLU A CA 1
ATOM 782 C C . GLU A 1 94 ? -4.650 -9.788 -10.401 1.00 92.31 94 GLU A C 1
ATOM 784 O O . GLU A 1 94 ? -4.076 -9.295 -9.422 1.00 92.31 94 GLU A O 1
ATOM 789 N N . THR A 1 95 ? -4.738 -9.148 -11.567 1.00 93.19 95 THR A N 1
ATOM 790 C CA . THR A 1 95 ? -4.178 -7.814 -11.774 1.00 93.19 95 THR A CA 1
ATOM 791 C C . THR A 1 95 ? -5.204 -6.855 -12.334 1.00 93.19 95 THR A C 1
ATOM 793 O O . THR A 1 95 ? -5.909 -7.192 -13.283 1.00 93.19 95 THR A O 1
ATOM 796 N N . GLU A 1 96 ? -5.216 -5.634 -11.816 1.00 92.88 96 GLU A N 1
ATOM 797 C CA . GLU A 1 96 ? -6.106 -4.567 -12.264 1.00 92.88 96 GLU A CA 1
ATOM 798 C C . GLU A 1 96 ? -5.298 -3.306 -12.565 1.00 92.88 96 GLU A C 1
ATOM 800 O O . GLU A 1 96 ? -4.374 -2.960 -11.827 1.00 92.88 96 GLU A O 1
ATOM 805 N N . VAL A 1 97 ? -5.614 -2.641 -13.678 1.00 92.81 97 VAL A N 1
ATOM 806 C CA . VAL A 1 97 ? -4.892 -1.452 -14.145 1.00 92.81 97 VAL A CA 1
ATOM 807 C C . VAL A 1 97 ? -5.777 -0.224 -13.994 1.00 92.81 97 VAL A C 1
ATOM 809 O O . VAL A 1 97 ? -6.841 -0.129 -14.604 1.00 92.81 97 VAL A O 1
ATOM 812 N N . PHE A 1 98 ? -5.287 0.752 -13.241 1.00 91.19 98 PHE A N 1
ATOM 813 C CA . PHE A 1 98 ? -5.903 2.054 -13.056 1.00 91.19 98 PHE A CA 1
ATOM 814 C C . PHE A 1 98 ? -5.161 3.094 -13.889 1.00 91.19 98 PHE A C 1
ATOM 816 O O . PHE A 1 98 ? -3.956 3.293 -13.737 1.00 91.19 98 PHE A O 1
ATOM 823 N N . ARG A 1 99 ? -5.897 3.774 -14.771 1.00 92.00 99 ARG A N 1
ATOM 824 C CA . ARG A 1 99 ? -5.393 4.904 -15.556 1.00 92.00 99 ARG A CA 1
ATOM 825 C C . ARG A 1 99 ? -5.954 6.189 -14.987 1.00 92.00 99 ARG A C 1
ATOM 827 O O . ARG A 1 99 ? -7.164 6.407 -15.004 1.00 92.00 99 ARG A O 1
ATOM 834 N N . ILE A 1 100 ? -5.066 7.021 -14.474 1.00 90.69 100 ILE A N 1
ATOM 835 C CA . ILE A 1 100 ? -5.409 8.284 -13.849 1.00 90.69 100 ILE A CA 1
ATOM 836 C C . ILE A 1 100 ? -4.919 9.392 -14.778 1.00 90.69 100 ILE A C 1
ATOM 838 O O . ILE A 1 100 ? -3.728 9.448 -15.089 1.00 90.69 100 ILE A O 1
ATOM 842 N N . PRO A 1 101 ? -5.821 10.248 -15.271 1.00 91.62 101 PRO A N 1
ATOM 843 C CA . PRO A 1 101 ? -5.452 11.242 -16.260 1.00 91.62 101 PRO A CA 1
ATOM 844 C C . PRO A 1 101 ? -4.724 12.423 -15.588 1.00 91.62 101 PRO A C 1
ATOM 846 O O . PRO A 1 101 ? -4.698 12.546 -14.360 1.00 91.62 101 PRO A O 1
ATOM 849 N N . ALA A 1 102 ? -4.076 13.273 -16.385 1.00 89.56 102 ALA A N 1
ATOM 850 C CA . ALA A 1 102 ? -3.162 14.304 -15.884 1.00 89.56 102 ALA A CA 1
ATOM 851 C C . ALA A 1 102 ? -3.857 15.440 -15.096 1.00 89.56 102 ALA A C 1
ATOM 853 O O . ALA A 1 102 ? -3.189 16.252 -14.460 1.00 89.56 102 ALA A O 1
ATOM 854 N N . GLU A 1 103 ? -5.189 15.505 -15.076 1.00 90.06 103 GLU A N 1
ATOM 855 C CA . GLU A 1 103 ? -5.955 16.497 -14.312 1.00 90.06 103 GLU A CA 1
ATOM 856 C C . GLU A 1 103 ? -5.728 16.394 -12.800 1.00 90.06 103 GLU A C 1
ATOM 858 O O . GLU A 1 103 ? -6.018 17.346 -12.073 1.00 90.06 103 GLU A O 1
ATOM 863 N N . ILE A 1 104 ? -5.187 15.273 -12.312 1.00 88.44 104 ILE A N 1
ATOM 864 C CA . ILE A 1 104 ? -4.832 15.126 -10.898 1.00 88.44 104 ILE A CA 1
ATOM 865 C C . ILE A 1 104 ? -3.801 16.158 -10.429 1.00 88.44 104 ILE A C 1
ATOM 867 O O . ILE A 1 104 ? -3.828 16.543 -9.265 1.00 88.44 104 ILE A O 1
ATOM 871 N N . TRP A 1 105 ? -2.971 16.668 -11.344 1.00 90.62 105 TRP A N 1
ATOM 872 C CA . TRP A 1 105 ? -1.925 17.655 -11.066 1.00 90.62 105 TRP A CA 1
ATOM 873 C C . TRP A 1 105 ? -2.444 19.101 -11.019 1.00 90.62 105 TRP A C 1
ATOM 875 O O . TRP A 1 105 ? -1.665 20.048 -10.934 1.00 90.62 105 TRP A O 1
ATOM 885 N N . ARG A 1 106 ? -3.765 19.318 -11.137 1.00 88.06 106 ARG A N 1
ATOM 886 C CA . ARG A 1 106 ? -4.342 20.671 -11.246 1.00 88.06 106 ARG A CA 1
ATOM 887 C C . ARG A 1 106 ? -4.145 21.509 -9.983 1.00 88.06 106 ARG A C 1
ATOM 889 O O . ARG A 1 106 ? -4.001 22.723 -10.088 1.00 88.06 106 ARG A O 1
ATOM 896 N N . PHE A 1 107 ? -4.226 20.882 -8.813 1.00 85.44 107 PHE A N 1
ATOM 897 C CA . PHE A 1 107 ? -4.124 21.577 -7.527 1.00 85.44 107 PHE A CA 1
ATOM 898 C C . PHE A 1 107 ? -2.694 21.607 -6.996 1.00 85.44 107 PHE A C 1
ATOM 900 O O . PHE A 1 107 ? -2.292 22.610 -6.416 1.00 85.44 107 PHE A O 1
ATOM 907 N N . ASP A 1 108 ? -1.941 20.538 -7.239 1.00 86.06 108 ASP A N 1
ATOM 908 C CA . ASP A 1 108 ? -0.533 20.434 -6.895 1.00 86.06 108 ASP A CA 1
ATOM 909 C C . ASP A 1 108 ? 0.205 19.749 -8.047 1.00 86.06 108 ASP A C 1
ATOM 911 O O . ASP A 1 108 ? -0.179 18.671 -8.501 1.00 86.06 108 ASP A O 1
ATOM 915 N N . GLN A 1 109 ? 1.234 20.419 -8.559 1.00 83.44 109 GLN A N 1
ATOM 916 C CA . GLN A 1 109 ? 2.062 19.921 -9.655 1.00 83.44 109 GLN A CA 1
ATOM 917 C C . GLN A 1 109 ? 3.236 19.073 -9.158 1.00 83.44 109 GLN A C 1
ATOM 919 O O . GLN A 1 109 ? 3.888 18.431 -9.981 1.00 83.44 109 GLN A O 1
ATOM 924 N N . THR A 1 110 ? 3.519 19.097 -7.850 1.00 86.75 110 THR A N 1
ATOM 925 C CA . THR A 1 110 ? 4.689 18.462 -7.234 1.00 86.75 110 THR A CA 1
ATOM 926 C C . THR A 1 110 ? 4.368 17.101 -6.646 1.00 86.75 110 THR A C 1
ATOM 928 O O . THR A 1 110 ? 5.035 16.135 -7.006 1.00 86.75 110 THR A O 1
ATOM 931 N N . SER A 1 111 ? 3.337 16.983 -5.811 1.00 89.00 111 SER A N 1
ATOM 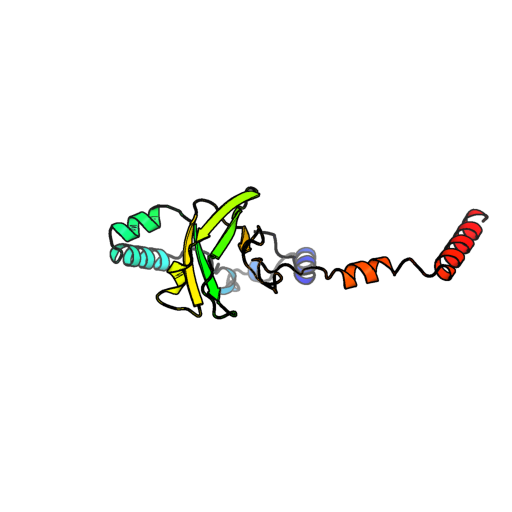932 C CA . SER A 1 111 ? 2.889 15.694 -5.290 1.00 89.00 111 SER A CA 1
ATOM 933 C C . SER A 1 111 ? 1.375 15.562 -5.340 1.00 89.00 111 SER A C 1
ATOM 935 O O . SER A 1 111 ? 0.621 16.518 -5.171 1.00 89.00 111 SER A O 1
ATOM 937 N N . VAL A 1 112 ? 0.909 14.347 -5.612 1.00 89.25 112 VAL A N 1
ATOM 938 C CA . VAL A 1 112 ? -0.513 14.020 -5.597 1.00 89.25 112 VAL A CA 1
ATOM 939 C C . VAL A 1 112 ? -0.722 12.755 -4.791 1.00 89.25 112 VAL A C 1
ATOM 941 O O . VAL A 1 112 ? -0.132 11.711 -5.060 1.00 89.25 112 VAL A O 1
ATOM 944 N N . THR A 1 113 ? -1.646 12.839 -3.839 1.00 90.62 113 THR A N 1
ATOM 945 C CA . THR A 1 113 ? -2.141 11.685 -3.092 1.00 90.62 113 THR A CA 1
ATOM 946 C C . THR A 1 113 ? -3.447 11.183 -3.699 1.00 90.62 113 THR A C 1
ATOM 948 O O . THR A 1 113 ? -4.390 11.953 -3.908 1.00 90.62 113 THR A O 1
ATOM 951 N N . LYS A 1 114 ? -3.540 9.873 -3.941 1.00 88.69 114 LYS A N 1
ATOM 952 C CA . LYS A 1 114 ? -4.760 9.225 -4.430 1.00 88.69 114 LYS A CA 1
ATOM 953 C C . LYS A 1 114 ? -5.112 8.004 -3.588 1.00 88.69 114 LYS A C 1
ATOM 955 O O . LYS A 1 114 ? -4.260 7.184 -3.263 1.00 88.69 114 LYS A O 1
ATOM 960 N N . ILE A 1 115 ? -6.403 7.877 -3.283 1.00 89.75 115 ILE A N 1
ATOM 961 C CA . ILE A 1 115 ? -6.983 6.717 -2.603 1.00 89.75 115 ILE A CA 1
ATOM 962 C C . ILE A 1 115 ? -7.777 5.904 -3.626 1.00 89.75 115 ILE A C 1
ATOM 964 O O . ILE A 1 115 ? -8.622 6.460 -4.336 1.00 89.75 115 ILE A O 1
ATOM 968 N N . ILE A 1 116 ? -7.514 4.599 -3.698 1.00 88.62 116 ILE A N 1
ATOM 969 C CA . ILE A 1 116 ? -8.263 3.651 -4.529 1.00 88.62 116 ILE A CA 1
ATOM 970 C C . ILE A 1 116 ? -8.907 2.595 -3.618 1.00 88.62 116 ILE A C 1
ATOM 972 O O . ILE A 1 116 ? -8.188 1.836 -2.958 1.00 88.62 116 ILE A O 1
ATOM 976 N N . PRO A 1 117 ? -10.252 2.530 -3.568 1.00 88.19 117 PRO A N 1
ATOM 977 C CA . PRO A 1 117 ? -10.956 1.474 -2.861 1.00 88.19 117 PRO A CA 1
ATOM 978 C C . PRO A 1 117 ? -10.915 0.181 -3.680 1.00 88.19 117 PRO A C 1
ATOM 980 O O . PRO A 1 117 ? -11.289 0.158 -4.850 1.00 88.19 117 PRO A O 1
ATOM 983 N N . THR A 1 118 ? -10.512 -0.911 -3.045 1.00 87.81 118 THR A N 1
ATOM 984 C CA . THR A 1 118 ? -10.410 -2.246 -3.649 1.00 87.81 118 THR A CA 1
ATOM 985 C C . THR A 1 118 ? -11.167 -3.258 -2.799 1.00 87.81 118 THR A C 1
ATOM 987 O O . THR A 1 118 ? -11.287 -3.099 -1.588 1.00 87.81 118 THR A O 1
ATOM 990 N N . THR A 1 119 ? -11.725 -4.296 -3.413 1.00 88.25 119 THR A N 1
ATOM 991 C CA . THR A 1 119 ? -12.406 -5.382 -2.681 1.00 88.25 119 THR A CA 1
ATOM 992 C C . THR A 1 119 ? -11.431 -6.445 -2.191 1.00 88.25 119 THR A C 1
ATOM 994 O O . THR A 1 119 ? -11.706 -7.137 -1.216 1.00 88.25 119 THR A O 1
ATOM 997 N N . LYS A 1 120 ? -10.281 -6.563 -2.859 1.00 89.25 120 LYS A N 1
ATOM 998 C CA . LYS A 1 120 ? -9.237 -7.545 -2.582 1.00 89.25 120 LYS A CA 1
ATOM 999 C C . LYS A 1 120 ? -7.997 -6.862 -2.025 1.00 89.25 120 LYS A C 1
ATOM 1001 O O . LYS A 1 120 ? -7.710 -5.707 -2.334 1.00 89.25 120 LYS A O 1
ATOM 1006 N N . ARG A 1 121 ? -7.233 -7.599 -1.222 1.00 88.00 121 ARG A N 1
ATOM 1007 C CA . ARG A 1 121 ? -5.976 -7.109 -0.663 1.00 88.00 121 ARG A CA 1
ATOM 1008 C C . ARG A 1 121 ? -4.893 -7.035 -1.740 1.00 88.00 121 ARG A C 1
ATOM 1010 O O . ARG A 1 121 ? -4.622 -8.021 -2.424 1.00 88.00 121 ARG A O 1
ATOM 1017 N N . VAL A 1 122 ? -4.258 -5.871 -1.854 1.00 89.19 122 VAL A N 1
ATOM 1018 C CA . VAL A 1 122 ? -3.159 -5.612 -2.794 1.00 89.19 122 VAL A CA 1
ATOM 1019 C C . VAL A 1 122 ? -1.828 -6.046 -2.175 1.00 89.19 122 VAL A C 1
ATOM 1021 O O . VAL A 1 122 ? -1.530 -5.717 -1.027 1.00 89.19 122 VAL A O 1
ATOM 1024 N N . VAL A 1 123 ? -1.021 -6.784 -2.941 1.00 90.25 123 VAL A N 1
ATOM 1025 C CA . VAL A 1 123 ? 0.316 -7.262 -2.537 1.00 90.25 123 VAL A CA 1
ATOM 1026 C C . VAL A 1 123 ? 1.419 -6.486 -3.233 1.00 90.25 123 VAL A C 1
ATOM 1028 O O . VAL A 1 123 ? 2.455 -6.204 -2.632 1.00 90.25 123 VAL A O 1
ATOM 1031 N N . LYS A 1 124 ? 1.210 -6.163 -4.511 1.00 90.38 124 LYS A N 1
ATOM 1032 C CA . LYS A 1 124 ? 2.188 -5.454 -5.328 1.00 90.38 124 LYS A CA 1
ATOM 1033 C C . LYS A 1 124 ? 1.510 -4.344 -6.113 1.00 90.38 124 LYS A C 1
ATOM 1035 O O . LYS A 1 124 ? 0.459 -4.551 -6.715 1.00 90.38 124 LYS A O 1
ATOM 1040 N N . VAL A 1 125 ? 2.153 -3.188 -6.133 1.00 90.38 125 VAL A N 1
ATOM 1041 C CA . VAL A 1 125 ? 1.779 -2.040 -6.951 1.00 90.38 125 VAL A CA 1
ATOM 1042 C C . VAL A 1 125 ? 2.922 -1.771 -7.920 1.00 90.38 125 VAL A C 1
ATOM 1044 O O . VAL A 1 125 ? 4.087 -1.767 -7.524 1.00 90.38 125 VAL A O 1
ATOM 1047 N N . THR A 1 126 ? 2.594 -1.611 -9.198 1.00 90.62 126 THR A N 1
ATOM 1048 C CA . THR A 1 126 ? 3.560 -1.282 -10.252 1.00 90.62 126 THR A CA 1
ATOM 1049 C C . THR A 1 126 ? 3.128 -0.000 -10.946 1.00 90.62 126 THR A C 1
ATOM 1051 O O . THR A 1 126 ? 2.024 0.056 -11.486 1.00 90.62 126 THR A O 1
ATOM 1054 N N . LEU A 1 127 ? 3.987 1.014 -10.921 1.00 89.38 127 LEU A N 1
ATOM 1055 C CA . LEU A 1 127 ? 3.828 2.244 -11.684 1.00 89.38 127 LEU A CA 1
ATOM 1056 C C . LEU A 1 127 ? 4.276 2.002 -13.130 1.00 89.38 127 LEU A C 1
ATOM 1058 O O . LEU A 1 127 ? 5.319 1.397 -13.370 1.00 89.38 127 LEU A O 1
ATOM 1062 N N . ASP A 1 128 ? 3.457 2.450 -14.073 1.00 87.62 128 ASP A N 1
ATOM 1063 C CA . ASP A 1 128 ? 3.665 2.358 -15.517 1.00 87.62 128 ASP A CA 1
ATOM 1064 C C . ASP A 1 128 ? 4.140 0.971 -16.011 1.00 87.62 128 ASP A C 1
ATOM 1066 O O . ASP A 1 128 ? 5.252 0.810 -16.522 1.00 87.62 128 ASP A O 1
ATOM 1070 N N . PRO A 1 129 ? 3.301 -0.074 -15.876 1.00 86.12 129 PRO A N 1
ATOM 1071 C CA . PRO A 1 129 ? 3.660 -1.433 -16.293 1.00 86.12 129 PRO A CA 1
ATOM 1072 C C . PRO A 1 129 ? 3.893 -1.573 -17.807 1.00 86.12 129 PRO A C 1
ATOM 1074 O O . PRO A 1 129 ? 4.518 -2.542 -18.240 1.00 86.12 129 PRO A O 1
ATOM 1077 N N . PHE A 1 130 ? 3.379 -0.635 -18.606 1.00 86.44 130 PHE A N 1
ATOM 1078 C CA . PHE A 1 130 ? 3.426 -0.666 -20.067 1.00 86.44 130 PHE A CA 1
ATOM 1079 C C . PHE A 1 130 ? 4.473 0.282 -20.662 1.00 86.44 130 PHE A C 1
ATOM 1081 O O . PHE A 1 130 ? 4.644 0.276 -21.880 1.00 86.44 130 PHE A O 1
ATOM 1088 N N . LEU A 1 131 ? 5.199 1.034 -19.824 1.00 83.44 131 LEU A N 1
ATOM 1089 C CA . LEU A 1 131 ? 6.178 2.041 -20.248 1.00 83.44 131 LEU A CA 1
ATOM 1090 C C . LEU A 1 131 ? 5.556 3.083 -21.197 1.00 83.44 131 LEU A C 1
ATOM 1092 O O . LEU A 1 131 ? 6.145 3.445 -22.216 1.00 83.44 131 LEU A O 1
ATOM 1096 N N . GLU A 1 132 ? 4.329 3.518 -20.895 1.00 81.50 132 GLU A N 1
ATOM 1097 C CA . GLU A 1 132 ? 3.631 4.571 -21.645 1.00 81.50 132 GLU A CA 1
ATOM 1098 C C . GLU A 1 132 ? 4.167 5.967 -21.280 1.00 81.50 132 GLU A C 1
ATOM 1100 O O . GLU A 1 132 ? 4.029 6.910 -22.062 1.00 81.50 132 GLU A O 1
ATOM 1105 N N . THR A 1 133 ? 4.787 6.111 -20.106 1.00 79.06 133 THR A N 1
ATOM 1106 C CA . THR A 1 133 ? 5.376 7.362 -19.625 1.00 79.06 133 THR A CA 1
ATOM 1107 C C . THR A 1 133 ? 6.874 7.417 -19.920 1.00 79.06 133 THR A C 1
ATOM 1109 O O . THR A 1 133 ? 7.573 6.405 -19.962 1.00 79.06 133 THR A O 1
ATOM 1112 N N . ALA A 1 134 ? 7.391 8.626 -20.144 1.00 69.62 134 ALA A N 1
ATOM 1113 C CA . ALA A 1 134 ? 8.802 8.859 -20.451 1.00 69.62 134 ALA A CA 1
ATOM 1114 C C . ALA A 1 134 ? 9.676 8.895 -19.180 1.00 69.62 134 ALA A C 1
ATOM 1116 O O . ALA A 1 134 ? 10.455 9.828 -18.984 1.00 69.62 134 ALA A O 1
ATOM 1117 N N . ASP A 1 135 ? 9.521 7.906 -18.300 1.00 71.44 135 ASP A N 1
ATOM 1118 C CA . ASP A 1 135 ? 10.301 7.790 -17.069 1.00 71.44 135 ASP A CA 1
ATOM 1119 C C . ASP A 1 135 ? 11.680 7.156 -17.333 1.00 71.44 135 ASP A C 1
ATOM 1121 O O . ASP A 1 135 ? 11.817 6.138 -18.018 1.00 71.44 135 ASP A O 1
ATOM 1125 N N . VAL A 1 136 ? 12.727 7.783 -16.794 1.00 65.81 136 VAL A N 1
ATOM 1126 C CA . VAL A 1 136 ? 14.122 7.351 -16.961 1.00 65.81 136 VAL A CA 1
ATOM 1127 C C . VAL A 1 136 ? 14.516 6.350 -15.873 1.00 65.81 136 VAL A C 1
ATOM 1129 O O . VAL A 1 136 ? 15.345 5.470 -16.130 1.00 65.81 136 VAL A O 1
ATOM 1132 N N . ASP A 1 137 ? 13.920 6.440 -14.680 1.00 74.56 137 ASP A N 1
ATOM 1133 C CA . ASP A 1 137 ? 14.268 5.591 -13.541 1.00 74.56 137 ASP A CA 1
ATOM 1134 C C . ASP A 1 137 ? 13.128 4.657 -13.141 1.00 74.56 137 ASP A C 1
ATOM 1136 O O . ASP A 1 137 ? 12.412 4.858 -12.177 1.00 74.56 137 ASP A O 1
ATOM 1140 N N . THR A 1 138 ? 13.060 3.515 -13.813 1.00 77.44 138 THR A N 1
ATOM 1141 C CA . THR A 1 138 ? 12.071 2.480 -13.481 1.00 77.44 138 THR A CA 1
ATOM 1142 C C . THR A 1 138 ? 12.389 1.677 -12.207 1.00 77.44 138 THR A C 1
ATOM 1144 O O . THR A 1 138 ? 11.774 0.626 -11.984 1.00 77.44 138 THR A O 1
ATOM 1147 N N . SER A 1 139 ? 13.409 2.038 -11.421 1.00 77.19 139 SER A N 1
ATOM 1148 C CA . SER A 1 139 ? 13.803 1.276 -10.225 1.00 77.19 139 SER A CA 1
ATOM 1149 C C . SER A 1 139 ? 12.872 1.511 -9.032 1.00 77.19 139 SER A C 1
ATOM 1151 O O . SER A 1 139 ? 12.663 0.596 -8.233 1.00 77.19 139 SER A O 1
ATOM 1153 N N . ASN A 1 140 ? 12.252 2.687 -8.950 1.00 80.06 140 ASN A N 1
ATOM 1154 C CA . ASN A 1 140 ? 11.309 3.071 -7.896 1.00 80.06 140 ASN A CA 1
ATOM 1155 C C . ASN A 1 140 ? 9.838 2.749 -8.240 1.00 80.06 140 ASN A C 1
ATOM 1157 O O . ASN A 1 140 ? 8.972 2.894 -7.384 1.00 80.06 140 ASN A O 1
ATOM 1161 N N . ASN A 1 141 ? 9.558 2.220 -9.434 1.00 86.12 141 ASN A N 1
ATOM 1162 C CA . ASN A 1 141 ? 8.194 1.947 -9.909 1.00 86.12 141 ASN A CA 1
ATOM 1163 C C . ASN A 1 141 ? 7.509 0.733 -9.263 1.00 86.12 141 ASN A C 1
ATOM 1165 O O . ASN A 1 141 ? 6.399 0.379 -9.655 1.00 86.12 141 ASN A O 1
ATOM 1169 N N . TYR A 1 142 ? 8.131 0.064 -8.291 1.00 87.69 142 TYR A N 1
ATOM 1170 C CA . TYR A 1 142 ? 7.563 -1.126 -7.655 1.00 87.69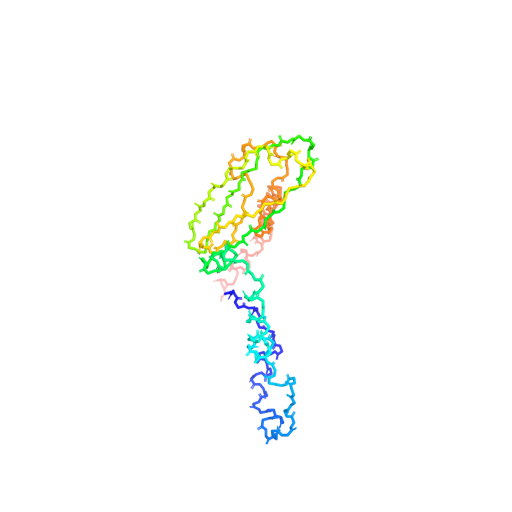 142 TYR A CA 1
ATOM 1171 C C . TYR A 1 142 ? 7.425 -0.937 -6.154 1.00 87.69 142 TYR A C 1
ATOM 1173 O O . TYR A 1 142 ? 8.390 -0.612 -5.463 1.00 87.69 142 TYR A O 1
ATOM 1181 N N . PHE A 1 143 ? 6.239 -1.252 -5.647 1.00 84.50 143 PHE A N 1
ATOM 1182 C CA . PHE A 1 143 ? 5.985 -1.419 -4.227 1.00 84.50 143 PHE A CA 1
ATOM 1183 C C . PHE A 1 143 ? 5.511 -2.857 -3.956 1.00 84.50 143 PHE A C 1
ATOM 1185 O O . PHE A 1 143 ? 4.552 -3.295 -4.595 1.00 84.50 143 PHE A O 1
ATOM 1192 N N . PRO A 1 144 ? 6.139 -3.608 -3.033 1.00 85.56 144 PRO A N 1
ATOM 1193 C CA . PRO A 1 144 ? 7.370 -3.265 -2.316 1.00 85.56 144 PRO A CA 1
ATOM 1194 C C . PRO A 1 144 ? 8.575 -3.139 -3.264 1.00 85.56 144 PRO A C 1
ATOM 1196 O O . PRO A 1 144 ? 8.591 -3.744 -4.339 1.00 85.56 144 PRO A O 1
ATOM 1199 N N . HIS A 1 145 ? 9.578 -2.355 -2.852 1.00 80.19 145 HIS A N 1
ATOM 1200 C CA . HIS A 1 145 ? 10.761 -2.070 -3.666 1.00 80.19 145 HIS A CA 1
ATOM 1201 C C . HIS A 1 145 ? 11.472 -3.363 -4.083 1.00 80.19 145 HIS A C 1
ATOM 1203 O O . HIS A 1 145 ? 11.781 -4.218 -3.250 1.00 80.19 145 HIS A O 1
ATOM 1209 N N . GLN A 1 146 ? 11.729 -3.510 -5.383 1.00 76.56 146 GLN A N 1
ATOM 1210 C CA . GLN A 1 146 ? 12.403 -4.678 -5.944 1.00 76.56 146 GLN A CA 1
ATOM 1211 C C . GLN A 1 146 ? 13.811 -4.284 -6.384 1.00 76.56 146 GLN A C 1
ATOM 1213 O O . GLN A 1 146 ? 13.979 -3.385 -7.204 1.00 76.56 146 GLN A O 1
ATOM 1218 N N . GLN A 1 147 ? 14.831 -4.987 -5.888 1.00 67.62 147 GLN A N 1
ATOM 1219 C CA . GLN A 1 147 ? 16.198 -4.801 -6.372 1.00 67.62 147 GLN A CA 1
ATOM 1220 C C . GLN A 1 147 ? 16.288 -5.283 -7.825 1.00 67.62 147 GLN A C 1
ATOM 1222 O O . GLN A 1 147 ? 16.326 -6.485 -8.098 1.00 67.62 147 GLN A O 1
ATOM 1227 N N . LYS A 1 148 ? 16.318 -4.347 -8.779 1.00 65.00 148 LYS A N 1
ATOM 1228 C CA . LYS A 1 148 ? 16.621 -4.672 -10.175 1.00 65.00 148 LYS A CA 1
ATOM 1229 C C . LYS A 1 148 ? 18.090 -5.073 -10.275 1.00 65.00 148 LYS A C 1
ATOM 1231 O O . LYS A 1 148 ? 18.982 -4.258 -10.060 1.00 65.00 148 LYS A O 1
ATOM 1236 N N . VAL A 1 149 ? 18.347 -6.331 -10.630 1.00 63.00 149 VAL A N 1
ATOM 1237 C CA . VAL A 1 149 ? 19.704 -6.788 -10.955 1.00 63.00 149 VAL A CA 1
ATOM 1238 C C . VAL A 1 149 ? 20.167 -6.034 -12.200 1.00 63.00 149 VAL A C 1
ATOM 1240 O O . VAL A 1 149 ? 19.562 -6.148 -13.269 1.00 63.00 149 VAL A O 1
ATOM 1243 N N . ASN A 1 150 ? 21.235 -5.246 -12.076 1.00 71.75 150 ASN A N 1
ATOM 1244 C CA . ASN A 1 150 ? 21.794 -4.522 -13.209 1.00 71.75 150 ASN A CA 1
ATOM 1245 C C . ASN A 1 150 ? 22.331 -5.525 -14.246 1.00 71.75 150 ASN A C 1
ATOM 1247 O O . ASN A 1 150 ? 22.995 -6.506 -13.902 1.00 71.75 150 ASN A O 1
ATOM 1251 N N . ARG A 1 151 ? 22.090 -5.270 -15.538 1.00 66.44 151 ARG A N 1
ATOM 1252 C CA . ARG A 1 151 ? 22.587 -6.114 -16.643 1.00 66.44 151 ARG A CA 1
ATOM 1253 C C . ARG A 1 151 ? 24.105 -6.310 -16.577 1.00 66.44 151 ARG A C 1
ATOM 1255 O O . ARG A 1 151 ? 24.598 -7.384 -16.918 1.00 66.44 151 ARG A O 1
ATOM 1262 N N . PHE A 1 152 ? 24.836 -5.299 -16.105 1.00 67.44 152 PHE A N 1
ATOM 1263 C CA . PHE A 1 152 ? 26.280 -5.380 -15.873 1.00 67.44 152 PHE A CA 1
ATOM 1264 C C . PHE A 1 152 ? 26.660 -6.366 -14.763 1.00 67.44 152 PHE A C 1
ATOM 1266 O O . PHE A 1 152 ? 27.618 -7.123 -14.928 1.00 67.44 152 PHE A O 1
ATOM 1273 N N . ASP A 1 153 ? 25.908 -6.399 -13.665 1.00 66.94 153 ASP A N 1
ATOM 1274 C CA . ASP A 1 153 ? 26.172 -7.301 -12.542 1.00 66.94 153 ASP A CA 1
ATOM 1275 C C . ASP A 1 153 ? 25.816 -8.746 -12.903 1.00 66.94 153 ASP A C 1
ATOM 1277 O O . ASP A 1 153 ? 26.593 -9.660 -12.622 1.00 66.94 153 ASP A O 1
ATOM 1281 N N . ALA A 1 154 ? 24.730 -8.946 -13.657 1.00 66.19 154 ALA A N 1
ATOM 1282 C CA . ALA A 1 154 ? 24.397 -10.242 -14.247 1.00 66.19 154 ALA A CA 1
ATOM 1283 C C . ALA A 1 154 ? 25.493 -10.732 -15.217 1.00 66.19 154 ALA A C 1
ATOM 1285 O O . ALA A 1 154 ? 25.854 -11.911 -15.216 1.00 66.19 154 ALA A O 1
ATOM 1286 N N . PHE A 1 155 ? 26.069 -9.835 -16.028 1.00 69.69 155 PHE A N 1
ATOM 1287 C CA . PHE A 1 155 ? 27.165 -10.173 -16.941 1.00 69.69 155 PHE A CA 1
ATOM 1288 C C . PHE A 1 155 ? 28.470 -10.505 -16.197 1.00 69.69 155 PHE A C 1
ATOM 1290 O O . PHE A 1 155 ? 29.162 -11.450 -16.579 1.00 69.69 155 PHE A O 1
ATOM 1297 N N . LYS A 1 156 ? 28.797 -9.782 -15.115 1.00 66.50 156 LYS A N 1
ATOM 1298 C CA . LYS A 1 156 ? 29.946 -10.088 -14.245 1.00 66.50 156 LYS A CA 1
ATOM 1299 C C . LYS A 1 156 ? 29.784 -11.429 -13.529 1.00 66.50 156 LYS A C 1
ATOM 1301 O O . LYS A 1 156 ? 30.721 -12.221 -13.566 1.00 66.50 156 LYS A O 1
ATOM 1306 N N . GLN A 1 157 ? 28.605 -11.726 -12.976 1.00 61.72 157 GLN A N 1
ATOM 1307 C CA . GLN A 1 157 ? 28.303 -13.044 -12.399 1.00 61.72 157 GLN A CA 1
ATOM 1308 C C . GLN A 1 157 ? 28.508 -14.168 -13.417 1.00 61.72 157 GLN A C 1
ATOM 1310 O O . GLN A 1 157 ? 29.103 -15.196 -13.104 1.00 61.72 157 GLN A O 1
ATOM 1315 N N . LYS A 1 158 ? 28.096 -13.954 -14.672 1.00 59.16 158 LYS A N 1
ATOM 1316 C CA . LYS A 1 158 ? 28.299 -14.930 -15.750 1.00 59.16 158 LYS A CA 1
ATOM 1317 C C . LYS A 1 158 ? 29.774 -15.125 -16.122 1.00 59.16 158 LYS A C 1
ATOM 1319 O O . LYS A 1 158 ? 30.102 -16.130 -16.745 1.00 59.16 158 LYS A O 1
ATOM 1324 N N . LYS A 1 159 ? 30.653 -14.179 -15.771 1.00 56.50 159 LYS A N 1
ATOM 1325 C CA . LYS A 1 159 ? 32.093 -14.212 -16.067 1.00 56.50 159 LYS A CA 1
ATOM 1326 C C . LYS A 1 159 ? 32.917 -14.909 -14.978 1.00 56.50 159 LYS A C 1
ATOM 1328 O O . LYS A 1 159 ? 34.049 -15.291 -15.262 1.00 56.50 159 LYS A O 1
ATOM 1333 N N . GLU A 1 160 ? 32.349 -15.185 -13.802 1.00 56.28 160 GLU A N 1
ATOM 1334 C CA . GLU A 1 160 ? 32.929 -16.115 -12.816 1.00 56.28 160 GLU A CA 1
ATOM 1335 C C . GLU A 1 160 ? 32.696 -17.589 -13.200 1.00 56.28 160 GLU A C 1
ATOM 1337 O O . GLU A 1 160 ? 32.372 -18.453 -12.386 1.00 56.28 160 GLU A O 1
ATOM 1342 N N . VAL A 1 161 ? 32.903 -17.922 -14.475 1.00 59.12 161 VAL A N 1
ATOM 1343 C CA . VAL A 1 161 ? 33.170 -19.310 -14.846 1.00 59.12 161 VAL A CA 1
ATOM 1344 C C . VAL A 1 161 ? 34.564 -19.625 -14.314 1.00 59.12 161 VAL A C 1
ATOM 1346 O O . VAL A 1 161 ? 35.547 -19.021 -14.737 1.00 59.12 161 VAL A O 1
ATOM 1349 N N . ALA A 1 162 ? 34.621 -20.539 -13.344 1.00 58.44 162 ALA A N 1
ATOM 1350 C CA . ALA A 1 162 ? 35.816 -20.945 -12.611 1.00 58.44 162 ALA A CA 1
ATOM 1351 C C . ALA A 1 162 ? 37.092 -20.961 -13.469 1.00 58.44 162 ALA A C 1
ATOM 1353 O O . ALA A 1 162 ? 37.131 -21.597 -14.526 1.00 58.44 162 ALA A O 1
ATOM 1354 N N . ASN A 1 163 ? 38.138 -20.302 -12.955 1.00 64.69 163 ASN A N 1
ATOM 1355 C CA . ASN A 1 163 ? 39.472 -20.251 -13.547 1.00 64.69 163 ASN A CA 1
ATOM 1356 C C . ASN A 1 163 ? 39.881 -21.664 -14.031 1.00 64.69 163 ASN A C 1
ATOM 1358 O O . ASN A 1 163 ? 39.864 -22.592 -13.211 1.00 64.69 163 ASN A O 1
ATOM 1362 N N . PRO A 1 164 ? 40.203 -21.872 -15.324 1.00 66.31 164 PRO A N 1
ATOM 1363 C CA . PRO A 1 164 ? 40.436 -23.201 -15.899 1.00 66.31 164 PRO A CA 1
ATOM 1364 C C . PRO A 1 164 ? 41.485 -24.013 -15.131 1.00 66.31 164 PRO A C 1
ATOM 1366 O O . PRO A 1 164 ? 41.339 -25.223 -15.008 1.00 66.31 164 PRO A O 1
ATOM 1369 N N . MET A 1 165 ? 42.459 -23.351 -14.496 1.00 66.19 165 MET A N 1
ATOM 1370 C CA . MET A 1 165 ? 43.437 -23.992 -13.611 1.00 66.19 165 MET A CA 1
ATOM 1371 C C . MET A 1 165 ? 42.807 -24.671 -12.380 1.00 66.19 165 MET A C 1
ATOM 1373 O O . MET A 1 165 ? 43.199 -25.779 -12.028 1.00 66.19 165 MET A O 1
ATOM 1377 N N . LYS A 1 166 ? 41.803 -24.050 -11.742 1.00 68.19 166 LYS A N 1
ATOM 1378 C CA . LYS A 1 166 ? 41.064 -24.646 -10.611 1.00 68.19 166 LYS A CA 1
ATOM 1379 C C . LYS A 1 166 ? 40.244 -25.849 -11.072 1.00 68.19 166 LYS A C 1
ATOM 1381 O O . LYS A 1 166 ? 40.211 -26.866 -10.390 1.00 68.19 166 LYS A O 1
ATOM 1386 N N . ARG A 1 167 ? 39.608 -25.750 -12.244 1.00 72.12 167 ARG A N 1
ATOM 1387 C CA . ARG A 1 167 ? 38.880 -26.870 -12.866 1.00 72.12 167 ARG A CA 1
ATOM 1388 C C . ARG A 1 167 ? 39.798 -28.056 -13.154 1.00 72.12 167 ARG A C 1
ATOM 1390 O O . ARG A 1 167 ? 39.413 -29.184 -12.868 1.00 72.12 167 ARG A O 1
ATOM 1397 N N . ASP A 1 168 ? 40.995 -27.783 -13.661 1.00 76.38 168 ASP A N 1
ATOM 1398 C CA . ASP A 1 168 ? 41.974 -28.806 -14.024 1.00 76.38 168 ASP A CA 1
ATOM 1399 C C . ASP A 1 168 ? 42.679 -29.426 -12.799 1.00 76.38 168 ASP A C 1
ATOM 1401 O O . ASP A 1 168 ? 43.063 -30.593 -12.802 1.00 76.38 168 ASP A O 1
ATOM 1405 N N . GLN A 1 169 ? 42.815 -28.673 -11.703 1.00 77.19 169 GLN A N 1
ATOM 1406 C CA . GLN A 1 169 ? 43.249 -29.221 -10.412 1.00 77.19 169 GLN A CA 1
ATOM 1407 C C . GLN A 1 169 ? 42.186 -30.158 -9.825 1.00 77.19 169 GLN A C 1
ATOM 1409 O O . GLN A 1 169 ? 42.502 -31.281 -9.437 1.00 77.19 169 GLN A O 1
ATOM 1414 N N . ILE A 1 170 ? 40.917 -29.736 -9.831 1.00 74.12 170 ILE A N 1
ATOM 1415 C CA . ILE A 1 170 ? 39.792 -30.529 -9.312 1.00 74.12 170 ILE A CA 1
ATOM 1416 C C . ILE A 1 170 ? 39.568 -31.804 -10.144 1.00 74.12 170 ILE A C 1
ATOM 1418 O O . ILE A 1 170 ? 39.224 -32.844 -9.579 1.00 74.12 170 ILE A O 1
ATOM 1422 N N . SER A 1 171 ? 39.759 -31.759 -11.469 1.00 75.19 171 SER A N 1
ATOM 1423 C CA . SER A 1 171 ? 39.645 -32.946 -12.332 1.00 75.19 171 SER A CA 1
ATOM 1424 C C . SER A 1 171 ? 40.726 -33.980 -12.006 1.00 75.19 171 SER A C 1
ATOM 1426 O O . SER A 1 171 ? 40.400 -35.140 -11.752 1.00 75.19 171 SER A O 1
ATOM 1428 N N . LYS A 1 172 ? 41.988 -33.549 -11.903 1.00 79.38 172 LYS A N 1
ATOM 1429 C CA . LYS A 1 172 ? 43.126 -34.417 -11.557 1.00 79.38 172 LYS A CA 1
ATOM 1430 C C . LYS A 1 172 ? 42.987 -35.024 -10.165 1.00 79.38 172 LYS A C 1
ATOM 1432 O O . LYS A 1 172 ? 43.304 -36.195 -9.964 1.00 79.38 172 LYS A O 1
ATOM 1437 N N . GLU A 1 173 ? 42.491 -34.255 -9.201 1.00 77.88 173 GLU A N 1
ATOM 1438 C CA . GLU A 1 173 ? 42.292 -34.726 -7.829 1.00 77.88 173 GLU A CA 1
ATOM 1439 C C . GLU A 1 173 ? 41.180 -35.788 -7.737 1.00 77.88 173 GLU A C 1
ATOM 1441 O O . GLU A 1 173 ? 41.317 -36.778 -7.013 1.00 77.88 173 GLU A O 1
ATOM 1446 N N . LYS A 1 174 ? 40.111 -35.643 -8.535 1.00 75.25 174 LYS A N 1
ATOM 1447 C CA . LYS A 1 174 ? 39.041 -36.646 -8.654 1.00 75.25 174 LYS A CA 1
ATOM 1448 C C . LYS A 1 174 ? 39.485 -37.910 -9.387 1.00 75.25 174 LYS A C 1
ATOM 1450 O O . LYS A 1 174 ? 39.175 -39.003 -8.920 1.00 75.25 174 LYS A O 1
ATOM 1455 N N . GLU A 1 175 ? 40.241 -37.789 -10.478 1.00 73.31 175 GLU A N 1
ATOM 1456 C CA . GLU A 1 175 ? 40.794 -38.957 -11.179 1.00 73.31 175 GLU A CA 1
ATOM 1457 C C . GLU A 1 175 ? 41.710 -39.773 -10.266 1.00 73.31 175 GLU A C 1
ATOM 1459 O O . GLU A 1 175 ? 41.614 -41.001 -10.223 1.00 73.31 175 GLU A O 1
ATOM 1464 N N . LYS A 1 176 ? 42.551 -39.096 -9.478 1.00 70.75 176 LYS A N 1
ATOM 1465 C CA . LYS A 1 176 ? 43.476 -39.749 -8.549 1.00 70.75 176 LYS A CA 1
ATOM 1466 C C . LYS A 1 176 ? 42.751 -40.486 -7.419 1.00 70.75 176 LYS A C 1
ATOM 1468 O O . LYS A 1 176 ? 43.182 -41.570 -7.050 1.00 70.75 176 LYS A O 1
ATOM 1473 N N . LYS A 1 177 ? 41.633 -39.942 -6.923 1.00 67.25 177 LYS A N 1
ATOM 1474 C CA . LYS A 1 177 ? 40.759 -40.621 -5.948 1.00 67.25 177 LYS A CA 1
ATOM 1475 C C . LYS A 1 177 ? 39.960 -41.782 -6.537 1.00 67.25 177 LYS A C 1
ATOM 1477 O O . LYS A 1 177 ? 39.635 -42.689 -5.795 1.00 67.25 177 LYS A O 1
ATOM 1482 N N . SER A 1 178 ? 39.632 -41.759 -7.829 1.00 64.44 178 SER A N 1
ATOM 1483 C CA . SER A 1 178 ? 38.901 -42.859 -8.488 1.00 64.44 178 SER A CA 1
ATOM 1484 C C . SER A 1 178 ? 39.779 -44.059 -8.852 1.00 64.44 178 SER A C 1
ATOM 1486 O O . SER A 1 178 ? 39.273 -45.146 -9.110 1.00 64.44 178 SER A O 1
ATOM 1488 N N . ARG A 1 179 ? 41.097 -43.840 -8.923 1.00 61.56 179 ARG A N 1
ATOM 1489 C CA . ARG A 1 179 ? 42.109 -44.861 -9.226 1.00 61.56 179 ARG A CA 1
ATOM 1490 C C . ARG A 1 179 ? 42.729 -45.486 -7.973 1.00 61.56 179 ARG A C 1
ATOM 1492 O O . ARG A 1 179 ? 43.621 -46.318 -8.112 1.00 61.56 179 ARG A O 1
ATOM 1499 N N . SER A 1 180 ? 42.294 -45.056 -6.791 1.00 52.00 180 SER A N 1
ATOM 1500 C CA . SER A 1 180 ? 42.681 -45.599 -5.490 1.00 52.00 180 SER A CA 1
ATOM 1501 C C . SER A 1 180 ? 41.485 -46.273 -4.841 1.00 52.00 180 SER A C 1
ATOM 1503 O O . SER A 1 180 ? 41.754 -47.166 -4.013 1.00 52.00 180 SER A O 1
#

pLDDT: mean 80.76, std 9.71, range [44.44, 93.62]

Radius of gyration: 28.28 Å; Cα contacts (8 Å, |Δi|>4): 144; chains: 1; bounding box: 68×67×63 Å